Protein AF-A0A7S0X786-F1 (afdb_monomer)

Solvent-accessible surface area (backbone atoms only — not comparable to full-atom values): 12521 Å² total; per-residue (Å²): 138,88,78,84,77,84,70,83,65,64,60,66,61,51,52,54,48,52,50,51,55,56,73,66,61,75,91,72,82,91,78,87,55,84,59,47,46,56,64,57,60,53,73,75,68,70,86,80,90,60,53,60,37,28,43,6,24,37,40,52,50,45,53,49,38,54,51,48,16,66,74,69,74,40,55,52,61,62,43,50,35,70,72,54,50,52,51,48,24,74,61,61,40,84,41,54,69,52,44,49,66,72,45,71,75,78,29,68,56,47,64,76,44,28,66,62,51,29,53,50,37,54,52,23,51,71,66,36,52,41,97,56,77,76,69,52,74,70,54,42,51,51,50,50,51,50,54,51,51,53,61,46,56,74,67,66,78,82,78,88,82,90,78,83,89,82,82,91,84,93,76,87,81,78,81,82,82,74,80,83,79,73,80,75,79,80,73,81,76,84,75,79,93,76,90,92,134

Foldseek 3Di:
DDDPPDDPDPVVVVVVVVVVVVVPDDDDDDDDDLCNLVVLVPVPPDDDLAAQLLSLLLSLVLVVLVVVCVVVVHDSCQQPNPVLSSQCSNQLDLDLVSSCVSCVVVHVNCNVCSVVSNVSSVVSNVVSHRPDDPDDPVVVVVVVVVVVVVVVVVVPPDDDDDDDDDDDDDDDDDDPDDDPPDDDPPDPPPDDDDDDD

Nearest PDB structures (foldseek):
  3sag-assembly2_B  TM=8.716E-01  e=2.421E-06  Homo sapiens
  3sah-assembly2_B  TM=7.753E-01  e=6.476E-06  Homo sapiens
  4nlb-assembly1_A  TM=8.871E-01  e=1.239E-04  Trypanosoma brucei brucei TREU927
  4nlc-assembly1_A  TM=8.719E-01  e=1.780E-04  Trypanosoma brucei brucei TREU927
  2cpr-assembly1_A  TM=6.801E-01  e=6.001E-05  Homo sapiens

Sequence (197 aa):
NEETTVSAKDLIGEVLRRSRDVCLTLARFPTTCALAYHADYRKNGGGCDLDMRQLAVYAALFAWRDRRSREDDESVGYVMPRALLLRIARGTPTTVRGLLALARGEAPLVAKHSAEIVDIIGRAVAVGAPPVLPPSASEEAAAAAAAAAEAAASRGGEGGGAVTEGGSETQKLATVAVPEERPAAVAVAAAASAANR

Secondary structure (DSSP, 8-state):
----------HHHHHHHHHHHHHTPPP-PPP--TTHHHHHHHTTTS---S-HHHHHHHHHHHHHHHHHHHHHT--HHHH--HHHHHHHHHH--SSHHHHHHHHTTS-HHHHHTHHHHHHHHHHHHHH-S-SSPPPPHHHHHHHHHHHHHHHHHTTS--S----------------------PPP-------------

Organism: NCBI:txid81844

Radius of gyration: 26.41 Å; Cα contacts (8 Å, |Δi|>4): 122; chains: 1; bounding box: 86×44×76 Å

Structure (mmCIF, N/CA/C/O backbone):
data_AF-A0A7S0X786-F1
#
_entry.id   AF-A0A7S0X786-F1
#
loop_
_atom_site.group_PDB
_atom_site.id
_atom_site.type_symbol
_atom_site.label_atom_id
_atom_site.label_alt_id
_atom_site.label_comp_id
_atom_site.label_asym_id
_atom_site.label_entity_id
_atom_site.label_seq_id
_atom_site.pdbx_PDB_ins_code
_atom_site.Cartn_x
_atom_site.Cartn_y
_atom_site.Cartn_z
_atom_site.occupancy
_atom_site.B_iso_or_equiv
_atom_site.auth_seq_id
_atom_site.auth_comp_id
_atom_site.auth_asym_id
_atom_site.auth_atom_id
_atom_site.pdbx_PDB_model_num
ATOM 1 N N . ASN A 1 1 ? 45.197 -5.480 -51.721 1.00 39.06 1 ASN A N 1
ATOM 2 C CA . ASN A 1 1 ? 45.411 -5.620 -50.267 1.00 39.06 1 ASN A CA 1
ATOM 3 C C . ASN A 1 1 ? 44.104 -5.329 -49.562 1.00 39.06 1 ASN A C 1
ATOM 5 O O . ASN A 1 1 ? 43.901 -4.240 -49.046 1.00 39.06 1 ASN A O 1
ATOM 9 N N . GLU A 1 2 ? 43.192 -6.293 -49.648 1.00 49.78 2 GLU A N 1
ATOM 10 C CA . GLU A 1 2 ? 42.018 -6.390 -48.789 1.00 49.78 2 GLU A CA 1
ATOM 11 C C . GLU A 1 2 ? 42.477 -7.009 -47.471 1.00 49.78 2 GLU A C 1
ATOM 13 O O . GLU A 1 2 ? 42.821 -8.186 -47.424 1.00 49.78 2 GLU A O 1
ATOM 18 N N . GLU A 1 3 ? 42.503 -6.210 -46.412 1.00 48.59 3 GLU A N 1
ATOM 19 C CA . GLU A 1 3 ? 42.506 -6.715 -45.042 1.00 48.59 3 GLU A CA 1
ATOM 20 C C . GLU A 1 3 ? 41.213 -6.242 -44.385 1.00 48.59 3 GLU A C 1
ATOM 22 O O . GLU A 1 3 ? 41.114 -5.188 -43.761 1.00 48.59 3 GLU A O 1
ATOM 27 N N . THR A 1 4 ? 40.177 -7.047 -44.593 1.00 52.72 4 THR A N 1
ATOM 28 C CA . THR A 1 4 ? 38.949 -7.059 -43.809 1.00 52.72 4 THR A CA 1
ATOM 29 C C . THR A 1 4 ? 39.286 -7.433 -42.365 1.00 52.72 4 THR A C 1
ATOM 31 O O . THR A 1 4 ? 39.325 -8.612 -42.011 1.00 52.72 4 THR A O 1
ATOM 34 N N . THR A 1 5 ? 39.528 -6.440 -41.510 1.00 53.06 5 THR A N 1
ATOM 35 C CA . THR A 1 5 ? 39.484 -6.641 -40.059 1.00 53.06 5 THR A CA 1
ATOM 36 C C . THR A 1 5 ? 38.019 -6.619 -39.625 1.00 53.06 5 THR A C 1
ATOM 38 O O . THR A 1 5 ? 37.338 -5.596 -39.610 1.00 53.06 5 THR A O 1
ATOM 41 N N . VAL A 1 6 ? 37.484 -7.805 -39.357 1.00 48.41 6 VAL A N 1
ATOM 42 C CA . VAL A 1 6 ? 36.089 -8.002 -38.970 1.00 48.41 6 VAL A CA 1
ATOM 43 C C . VAL A 1 6 ? 35.811 -7.343 -37.613 1.00 48.41 6 VAL A C 1
ATOM 45 O O . VAL A 1 6 ? 36.252 -7.805 -36.567 1.00 48.41 6 VAL A O 1
ATOM 48 N N . SER A 1 7 ? 34.990 -6.294 -37.685 1.00 53.94 7 SER A N 1
ATOM 49 C CA . SER A 1 7 ? 33.888 -5.958 -36.776 1.00 53.94 7 SER A CA 1
ATOM 50 C C . SER A 1 7 ? 34.233 -5.623 -35.320 1.00 53.94 7 SER A C 1
ATOM 52 O O . SER A 1 7 ? 33.769 -6.254 -34.367 1.00 53.94 7 SER A O 1
ATOM 54 N N . ALA A 1 8 ? 34.926 -4.497 -35.135 1.00 54.25 8 ALA A N 1
ATOM 55 C CA . ALA A 1 8 ? 34.602 -3.608 -34.024 1.00 54.25 8 ALA A CA 1
ATOM 56 C C . ALA A 1 8 ? 33.170 -3.097 -34.267 1.00 54.25 8 ALA A C 1
ATOM 58 O O . ALA A 1 8 ? 32.991 -2.138 -35.011 1.00 54.25 8 ALA A O 1
ATOM 59 N N . LYS A 1 9 ? 32.165 -3.829 -33.756 1.00 65.56 9 LYS A N 1
ATOM 60 C CA . LYS A 1 9 ? 30.719 -3.548 -33.890 1.00 65.56 9 LYS A CA 1
ATOM 61 C C . LYS A 1 9 ? 30.467 -2.052 -34.026 1.00 65.56 9 LYS A C 1
ATOM 63 O O . LYS A 1 9 ? 30.948 -1.321 -33.172 1.00 65.56 9 LYS A O 1
ATOM 68 N N . ASP A 1 10 ? 29.718 -1.623 -35.040 1.00 84.12 10 ASP A N 1
ATOM 69 C CA . ASP A 1 10 ? 29.312 -0.226 -35.230 1.00 84.12 10 ASP A CA 1
ATOM 70 C C . ASP A 1 10 ? 28.619 0.306 -33.960 1.00 84.12 10 ASP A C 1
ATOM 72 O O . ASP A 1 10 ? 27.411 0.168 -33.759 1.00 84.12 10 ASP A O 1
ATOM 76 N N . LEU A 1 11 ? 29.424 0.847 -33.041 1.00 89.12 11 LEU A N 1
ATOM 77 C CA . LEU A 1 11 ? 28.989 1.250 -31.707 1.00 89.12 11 LEU A CA 1
ATOM 78 C C . LEU A 1 11 ? 28.057 2.455 -31.801 1.00 89.12 11 LEU A C 1
ATOM 80 O O . LEU A 1 11 ? 27.181 2.621 -30.957 1.00 89.12 11 LEU A O 1
ATOM 84 N N . ILE A 1 12 ? 28.236 3.275 -32.837 1.00 91.25 12 ILE A N 1
ATOM 85 C CA . ILE A 1 12 ? 27.390 4.430 -33.118 1.00 91.25 12 ILE A CA 1
ATOM 86 C C . ILE A 1 12 ? 26.019 3.934 -33.573 1.00 91.25 12 ILE A C 1
ATOM 88 O O . ILE A 1 12 ? 25.011 4.326 -32.982 1.00 91.25 12 ILE A O 1
ATOM 92 N N . GLY A 1 13 ? 25.977 3.016 -34.544 1.00 93.19 13 GLY A N 1
ATOM 93 C CA . GLY A 1 13 ? 24.740 2.363 -34.972 1.00 93.19 13 GLY A CA 1
ATOM 94 C C . GLY A 1 13 ? 24.003 1.692 -33.809 1.00 93.19 13 GLY A C 1
ATOM 95 O O . GLY A 1 13 ? 22.791 1.846 -33.660 1.00 93.19 13 GLY A O 1
ATOM 96 N N . GLU A 1 14 ? 24.736 1.026 -32.917 1.00 94.31 14 GLU A N 1
ATOM 97 C CA . GLU A 1 14 ? 24.176 0.380 -31.731 1.00 94.31 14 GLU A CA 1
ATOM 98 C C . GLU A 1 14 ? 23.577 1.376 -30.723 1.00 94.31 14 GLU A C 1
ATOM 100 O O . GLU A 1 14 ? 22.479 1.153 -30.206 1.00 94.31 14 GLU A O 1
ATOM 105 N N . VAL A 1 15 ? 24.272 2.480 -30.431 1.00 96.12 15 VAL A N 1
ATOM 106 C CA . VAL A 1 15 ? 23.765 3.533 -29.536 1.00 96.12 15 VAL A CA 1
ATOM 107 C C . VAL A 1 15 ? 22.502 4.167 -30.115 1.00 96.12 15 VAL A C 1
ATOM 109 O O . VAL A 1 15 ? 21.526 4.335 -29.385 1.00 96.12 15 VAL A O 1
ATOM 112 N N . LEU A 1 16 ? 22.491 4.460 -31.420 1.00 95.94 16 LEU A N 1
ATOM 113 C CA . LEU A 1 16 ? 21.328 5.025 -32.111 1.00 95.94 16 LEU A CA 1
ATOM 114 C C . LEU A 1 16 ? 20.144 4.055 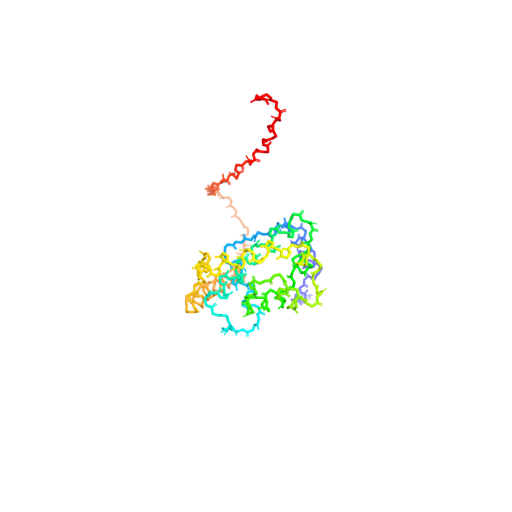-32.147 1.00 95.94 16 LEU A C 1
ATOM 116 O O . LEU A 1 16 ? 18.989 4.463 -32.027 1.00 95.94 16 LEU A O 1
ATOM 120 N N . ARG A 1 17 ? 20.411 2.755 -32.271 1.00 96.00 17 ARG A N 1
ATOM 121 C CA . ARG A 1 17 ? 19.370 1.735 -32.197 1.00 96.00 17 ARG A CA 1
ATOM 122 C C . ARG A 1 17 ? 18.765 1.655 -30.798 1.00 96.00 17 ARG A C 1
ATOM 124 O O . ARG A 1 17 ? 17.548 1.694 -30.668 1.00 96.00 17 ARG A O 1
ATOM 131 N N . ARG A 1 18 ? 19.594 1.616 -29.749 1.00 96.25 18 ARG A N 1
ATOM 132 C CA . ARG A 1 18 ? 19.109 1.600 -28.359 1.00 96.25 18 ARG A CA 1
ATOM 133 C C . ARG A 1 18 ? 18.363 2.879 -27.991 1.00 96.25 18 ARG A C 1
ATOM 135 O O . ARG A 1 18 ? 17.363 2.797 -27.287 1.00 96.25 18 ARG A O 1
ATOM 142 N N . SER A 1 19 ? 18.813 4.045 -28.461 1.00 97.06 19 SER A N 1
ATOM 143 C CA . SER A 1 19 ? 18.099 5.304 -28.219 1.00 97.06 19 SER A CA 1
ATOM 144 C C . SER A 1 19 ? 16.739 5.312 -28.914 1.00 97.06 19 SER A C 1
ATOM 146 O O . SER A 1 19 ? 15.750 5.676 -28.282 1.00 97.06 19 SER A O 1
ATOM 148 N N . ARG A 1 20 ? 16.655 4.813 -30.158 1.00 97.31 20 ARG A N 1
ATOM 149 C CA . ARG A 1 20 ? 15.380 4.587 -30.852 1.00 97.31 20 ARG A CA 1
ATOM 150 C C . ARG A 1 20 ? 14.466 3.661 -30.050 1.00 97.31 20 ARG A C 1
ATOM 152 O O . ARG A 1 20 ? 13.305 4.002 -29.856 1.00 97.31 20 ARG A O 1
ATOM 159 N N . ASP A 1 21 ? 14.980 2.536 -29.559 1.00 96.88 21 ASP A N 1
ATOM 160 C CA . ASP A 1 21 ? 14.189 1.565 -28.796 1.00 96.88 21 ASP A CA 1
ATOM 161 C C . ASP A 1 21 ? 13.654 2.183 -27.486 1.00 96.88 21 ASP A C 1
ATOM 163 O O . ASP A 1 21 ? 12.491 1.980 -27.142 1.00 96.88 21 ASP A O 1
ATOM 167 N N . VAL A 1 22 ? 14.446 3.020 -26.800 1.00 95.81 22 VAL A N 1
ATOM 168 C CA . VAL A 1 22 ? 14.000 3.795 -25.625 1.00 95.81 22 VAL A CA 1
ATOM 169 C C . VAL A 1 22 ? 12.911 4.803 -25.998 1.00 95.81 22 VAL A C 1
ATOM 171 O O . VAL A 1 22 ? 11.899 4.884 -25.304 1.00 95.81 22 VAL A O 1
ATOM 174 N N . CYS A 1 23 ? 13.062 5.534 -27.104 1.00 95.44 23 CYS A N 1
ATOM 175 C CA . CYS A 1 23 ? 12.049 6.485 -27.573 1.00 95.44 23 CYS A CA 1
ATOM 176 C C . CYS A 1 23 ? 10.728 5.815 -27.989 1.00 95.44 23 CYS A C 1
ATOM 178 O O . CYS A 1 23 ? 9.695 6.480 -28.009 1.00 95.44 23 CYS A O 1
ATOM 180 N N . LEU A 1 24 ? 10.745 4.515 -28.303 1.00 96.56 24 LEU A N 1
ATOM 181 C CA . LEU A 1 24 ? 9.546 3.723 -28.589 1.00 96.56 24 LEU A CA 1
ATOM 182 C C . LEU A 1 24 ? 8.872 3.161 -27.325 1.00 96.56 24 LEU A C 1
ATOM 184 O O . LEU A 1 24 ? 7.769 2.618 -27.418 1.00 96.56 24 LEU A O 1
ATOM 188 N N . THR A 1 25 ? 9.497 3.270 -26.145 1.00 94.50 25 THR A N 1
ATOM 189 C CA . THR A 1 25 ? 8.880 2.795 -24.900 1.00 94.50 25 THR A CA 1
ATOM 190 C C . THR A 1 25 ? 7.665 3.646 -24.540 1.00 94.50 25 THR A C 1
ATOM 192 O O . THR A 1 25 ? 7.740 4.864 -24.395 1.00 94.50 25 THR A O 1
ATOM 195 N N . LEU A 1 26 ? 6.513 2.991 -24.391 1.00 94.25 26 LEU A N 1
ATOM 196 C CA . LEU A 1 26 ? 5.274 3.652 -24.001 1.00 94.25 26 LEU A CA 1
ATOM 197 C C . LEU A 1 26 ? 5.118 3.615 -22.486 1.00 94.25 26 LEU A C 1
ATOM 199 O O . LEU A 1 26 ? 5.118 2.542 -21.875 1.00 94.25 26 LEU A O 1
ATOM 203 N N . ALA A 1 27 ? 4.927 4.791 -21.892 1.00 90.50 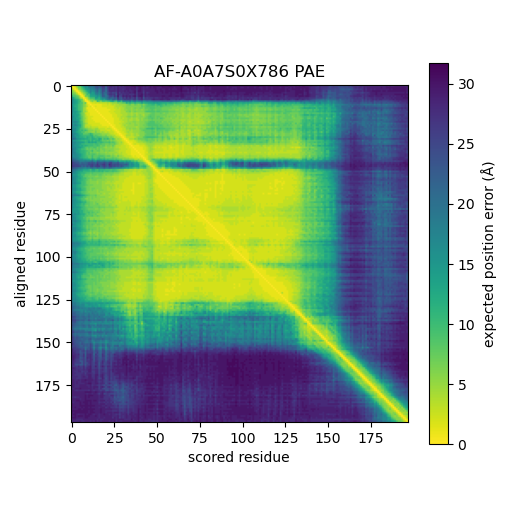27 ALA A N 1
ATOM 204 C CA . ALA A 1 27 ? 4.566 4.897 -20.490 1.00 90.50 27 ALA A CA 1
ATOM 205 C C . ALA A 1 27 ? 3.214 4.206 -20.255 1.00 90.50 27 ALA A C 1
ATOM 207 O O . ALA A 1 27 ? 2.213 4.517 -20.902 1.00 90.50 27 ALA A O 1
ATOM 208 N N . ARG A 1 28 ? 3.191 3.257 -19.318 1.00 92.31 28 ARG A N 1
ATOM 209 C CA . ARG A 1 28 ? 1.973 2.599 -18.840 1.00 92.31 28 ARG A CA 1
ATOM 210 C C . ARG A 1 28 ? 1.803 2.887 -17.361 1.00 92.31 28 ARG A C 1
ATOM 212 O O . ARG A 1 28 ? 2.767 2.836 -16.600 1.00 92.31 28 ARG A O 1
ATOM 219 N N . PHE A 1 29 ? 0.570 3.158 -16.956 1.00 87.19 29 PHE A N 1
ATOM 220 C CA . PHE A 1 29 ? 0.258 3.370 -15.551 1.00 87.19 29 PHE A CA 1
ATOM 221 C C . PHE A 1 29 ? 0.389 2.059 -14.765 1.00 87.19 29 PHE A C 1
ATOM 223 O O . PHE A 1 29 ? 0.011 1.000 -15.277 1.00 87.19 29 PHE A O 1
ATOM 230 N N . PRO A 1 30 ? 0.900 2.106 -13.523 1.00 85.25 30 PRO A N 1
ATOM 231 C CA . PRO A 1 30 ? 0.960 0.929 -12.675 1.00 85.25 30 PRO A CA 1
ATOM 232 C C . PRO A 1 30 ? -0.459 0.486 -12.310 1.00 85.25 30 PRO A C 1
ATOM 234 O O . PRO A 1 30 ? -1.224 1.219 -11.673 1.00 85.25 30 PRO A O 1
ATOM 237 N N . THR A 1 31 ? -0.807 -0.731 -12.717 1.00 84.06 31 THR A N 1
ATOM 238 C CA . THR A 1 31 ? -2.066 -1.382 -12.363 1.00 84.06 31 THR A CA 1
ATOM 239 C C . THR A 1 31 ? -1.858 -2.306 -11.173 1.00 84.06 31 THR A C 1
ATOM 241 O O . THR A 1 31 ? -0.851 -3.007 -11.058 1.00 84.06 31 THR A O 1
ATOM 244 N N . THR A 1 32 ? -2.831 -2.299 -10.269 1.00 84.19 32 THR A N 1
ATOM 245 C CA . THR A 1 32 ? -2.780 -3.088 -9.040 1.00 84.19 32 THR A CA 1
ATOM 246 C C . THR A 1 32 ? -3.728 -4.264 -9.192 1.00 84.19 32 THR A C 1
ATOM 248 O O . THR A 1 32 ? -4.932 -4.079 -9.343 1.00 84.19 32 THR A O 1
ATOM 251 N N . CYS A 1 33 ? -3.183 -5.479 -9.202 1.00 85.75 33 CYS A N 1
ATOM 252 C CA . CYS A 1 33 ? -3.960 -6.711 -9.293 1.00 85.75 33 CYS A CA 1
ATOM 253 C C . CYS A 1 33 ? -4.163 -7.347 -7.911 1.00 85.75 33 CYS A C 1
ATOM 255 O O . CYS A 1 33 ? -3.471 -7.016 -6.946 1.00 85.75 33 CYS A O 1
ATOM 257 N N . ALA A 1 34 ? -5.078 -8.314 -7.822 1.00 82.31 34 ALA A N 1
ATOM 258 C CA . ALA A 1 34 ? -5.384 -9.000 -6.566 1.00 82.31 34 ALA A CA 1
ATOM 259 C C . ALA A 1 34 ? -4.178 -9.738 -5.949 1.00 82.31 34 ALA A C 1
ATOM 261 O O . ALA A 1 34 ? -4.136 -9.898 -4.737 1.00 82.31 34 ALA A O 1
ATOM 262 N N . LEU A 1 35 ? -3.178 -10.132 -6.750 1.00 87.31 35 LEU A N 1
ATOM 263 C CA . LEU A 1 35 ? -1.940 -10.786 -6.296 1.00 87.31 35 LEU A CA 1
ATOM 264 C C . LEU A 1 35 ? -0.763 -9.815 -6.089 1.00 87.31 35 LEU A C 1
ATOM 266 O O . LEU A 1 35 ? 0.310 -10.229 -5.647 1.00 87.31 35 LEU A O 1
ATOM 270 N N . ALA A 1 36 ? -0.934 -8.520 -6.377 1.00 89.31 36 ALA A N 1
ATOM 271 C CA . ALA A 1 36 ? 0.148 -7.537 -6.284 1.00 89.31 36 ALA A CA 1
ATOM 272 C C . ALA A 1 36 ? 0.706 -7.415 -4.857 1.00 89.31 36 ALA A C 1
ATOM 274 O O . ALA A 1 36 ? 1.908 -7.205 -4.677 1.00 89.31 36 ALA A O 1
ATOM 275 N N . TYR A 1 37 ? -0.139 -7.621 -3.839 1.00 89.44 37 TYR A N 1
ATOM 276 C CA . TYR A 1 37 ? 0.301 -7.637 -2.445 1.00 89.44 37 TYR A CA 1
ATOM 277 C C . TYR A 1 37 ? 1.304 -8.772 -2.183 1.00 89.44 37 TYR A C 1
ATOM 279 O O . TYR A 1 37 ? 2.251 -8.581 -1.423 1.00 89.44 37 TYR A O 1
ATOM 287 N N . HIS A 1 38 ? 1.140 -9.934 -2.826 1.00 87.81 38 HIS A N 1
ATOM 288 C CA . HIS A 1 38 ? 2.034 -11.073 -2.633 1.00 87.81 38 HIS A CA 1
ATOM 289 C C . HIS A 1 38 ? 3.409 -10.808 -3.252 1.00 87.81 38 HIS A C 1
ATOM 291 O O . HIS A 1 38 ? 4.444 -11.037 -2.623 1.00 87.81 38 HIS A O 1
ATOM 297 N N . ALA A 1 39 ? 3.422 -10.228 -4.456 1.00 88.38 39 ALA A N 1
ATOM 298 C CA . ALA A 1 39 ? 4.653 -9.806 -5.114 1.00 88.38 39 ALA A CA 1
ATOM 299 C C . ALA A 1 39 ? 5.417 -8.755 -4.290 1.00 88.38 39 ALA A C 1
ATOM 301 O O . ALA A 1 39 ? 6.645 -8.811 -4.227 1.00 88.38 39 ALA A O 1
ATOM 302 N N . ASP A 1 40 ? 4.719 -7.821 -3.628 1.00 89.19 40 ASP A N 1
ATOM 303 C CA . ASP A 1 40 ? 5.363 -6.899 -2.688 1.00 89.19 40 ASP A CA 1
ATOM 304 C C . ASP A 1 40 ? 5.878 -7.629 -1.450 1.00 89.19 40 ASP A C 1
ATOM 306 O O . ASP A 1 40 ? 7.034 -7.448 -1.076 1.00 89.19 40 ASP A O 1
ATOM 310 N N . TYR A 1 41 ? 5.064 -8.495 -0.842 1.00 87.50 41 TYR A N 1
ATOM 311 C CA . TYR A 1 41 ? 5.424 -9.260 0.348 1.00 87.50 41 TYR A CA 1
ATOM 312 C C . TYR A 1 41 ? 6.726 -10.052 0.165 1.00 87.50 41 TYR A C 1
ATOM 314 O O . TYR A 1 41 ? 7.605 -9.972 1.028 1.00 87.50 41 TYR A O 1
ATOM 322 N N . ARG A 1 42 ? 6.924 -10.684 -0.997 1.00 86.19 42 ARG A N 1
ATOM 323 C CA . ARG A 1 42 ? 8.123 -11.475 -1.324 1.00 86.19 42 ARG A CA 1
ATOM 324 C C . ARG A 1 42 ? 9.429 -10.672 -1.335 1.00 86.19 42 ARG A C 1
ATOM 326 O O . ARG A 1 42 ? 10.494 -11.234 -1.086 1.00 86.19 42 ARG A O 1
ATOM 333 N N . LYS A 1 43 ? 9.379 -9.351 -1.550 1.00 85.50 43 LYS A N 1
ATOM 334 C CA . LYS A 1 43 ? 10.578 -8.485 -1.593 1.00 85.50 43 LYS A CA 1
ATOM 335 C C . LYS A 1 43 ? 11.346 -8.410 -0.263 1.00 85.50 43 LYS A C 1
ATOM 337 O O . LYS A 1 43 ? 12.378 -7.760 -0.203 1.00 85.50 43 LYS A O 1
ATOM 342 N N . ASN A 1 44 ? 10.850 -9.027 0.813 1.00 75.88 44 ASN A N 1
ATOM 343 C CA . ASN A 1 44 ? 11.466 -8.993 2.145 1.00 75.88 44 ASN A CA 1
ATOM 344 C C . ASN A 1 44 ? 12.557 -10.040 2.381 1.00 75.88 44 ASN A C 1
ATOM 346 O O . ASN A 1 44 ? 13.074 -10.099 3.489 1.00 75.88 44 ASN A O 1
ATOM 350 N N . GLY A 1 45 ? 12.913 -10.835 1.371 1.00 64.06 45 GLY A N 1
ATOM 351 C CA . GLY A 1 45 ? 13.956 -11.850 1.503 1.00 64.06 45 GLY A CA 1
ATOM 352 C C . GLY A 1 45 ? 13.451 -13.126 2.177 1.00 64.06 45 GLY A C 1
ATOM 353 O O . GLY A 1 45 ? 13.761 -13.362 3.333 1.00 64.06 45 GLY A O 1
ATOM 354 N N . GLY A 1 46 ? 12.710 -13.946 1.416 1.00 55.62 46 GLY A N 1
ATOM 355 C CA . GLY A 1 46 ? 12.319 -15.318 1.783 1.00 55.62 46 GLY A CA 1
ATOM 356 C C . GLY A 1 46 ? 11.289 -15.395 2.916 1.00 55.62 46 GLY A C 1
ATOM 357 O O . GLY A 1 46 ? 11.652 -15.283 4.076 1.00 55.62 46 GLY A O 1
ATOM 358 N N . GLY A 1 47 ? 10.005 -15.580 2.575 1.00 57.28 47 GLY A N 1
ATOM 359 C CA . GLY A 1 47 ? 8.870 -15.640 3.519 1.00 57.28 47 GLY A CA 1
ATOM 360 C C . GLY A 1 47 ? 9.080 -16.625 4.681 1.00 57.28 47 GLY A C 1
ATOM 361 O O . GLY A 1 47 ? 9.839 -17.579 4.561 1.00 57.28 47 GLY A O 1
ATOM 362 N N . CYS A 1 48 ? 8.498 -16.406 5.861 1.00 57.88 48 CYS A N 1
ATOM 363 C CA . CYS A 1 48 ? 7.103 -16.737 6.184 1.00 57.88 48 CYS A CA 1
ATOM 364 C C . CYS A 1 48 ? 6.741 -16.167 7.576 1.00 57.88 48 CYS A C 1
ATOM 366 O O . CYS A 1 48 ? 6.422 -16.911 8.497 1.00 57.88 48 CYS A O 1
ATOM 368 N N . ASP A 1 49 ? 6.836 -14.851 7.773 1.00 72.75 49 ASP A N 1
ATOM 369 C CA . ASP A 1 49 ? 6.629 -14.269 9.115 1.00 72.75 49 ASP A CA 1
ATOM 370 C C . ASP A 1 49 ? 5.165 -13.953 9.456 1.00 72.75 49 ASP A C 1
ATOM 372 O O . ASP A 1 49 ? 4.882 -13.512 10.569 1.00 72.75 49 ASP A O 1
ATOM 376 N N . LEU A 1 50 ? 4.256 -14.041 8.481 1.00 84.12 50 LEU A N 1
ATOM 377 C CA . LEU A 1 50 ? 2.861 -13.638 8.654 1.00 84.12 50 LEU A CA 1
ATOM 378 C C . LEU A 1 50 ? 1.963 -14.868 8.637 1.00 84.12 50 LEU A C 1
ATOM 380 O O . LEU A 1 50 ? 1.959 -15.627 7.670 1.00 84.12 50 LEU A O 1
ATOM 384 N N . ASP A 1 51 ? 1.169 -15.011 9.692 1.00 89.62 51 ASP A N 1
ATOM 385 C CA . ASP A 1 51 ? 0.054 -15.952 9.741 1.00 89.62 51 ASP A CA 1
ATOM 386 C C . ASP A 1 51 ? -1.010 -15.601 8.683 1.00 89.62 51 ASP A C 1
ATOM 388 O O . ASP A 1 51 ? -1.082 -14.468 8.201 1.00 89.62 51 ASP A O 1
ATOM 392 N N . MET A 1 52 ? -1.886 -16.548 8.350 1.00 89.12 52 MET A N 1
ATOM 393 C CA . MET A 1 52 ? -2.944 -16.404 7.346 1.00 89.12 52 MET A CA 1
ATOM 394 C C . MET A 1 52 ? -3.807 -15.156 7.582 1.00 89.12 52 MET A C 1
ATOM 396 O O . MET A 1 52 ? -4.075 -14.374 6.664 1.00 89.12 52 MET A O 1
ATOM 400 N N . ARG A 1 53 ? -4.166 -14.910 8.847 1.00 91.62 53 ARG A N 1
ATOM 401 C CA . ARG A 1 53 ? -4.945 -13.739 9.265 1.00 91.62 53 ARG A CA 1
ATOM 402 C C . ARG A 1 53 ? -4.151 -12.442 9.132 1.00 91.62 53 ARG A C 1
ATOM 404 O O . ARG A 1 53 ? -4.698 -11.416 8.733 1.00 91.62 53 ARG A O 1
ATOM 411 N N . GLN A 1 54 ? -2.858 -12.473 9.435 1.00 92.50 54 GLN A N 1
ATOM 412 C CA . GLN A 1 54 ? -1.982 -11.312 9.288 1.00 92.50 54 GLN A CA 1
ATOM 413 C C . GLN A 1 54 ? -1.707 -11.008 7.808 1.00 92.50 54 GLN A C 1
ATOM 415 O O . GLN A 1 54 ? -1.621 -9.843 7.422 1.00 92.50 54 GLN A O 1
ATOM 420 N N . LEU A 1 55 ? -1.646 -12.037 6.960 1.00 91.75 55 LEU A N 1
ATOM 421 C CA . LEU A 1 55 ? -1.556 -11.901 5.511 1.00 91.75 55 LEU A CA 1
ATOM 422 C C . LEU A 1 55 ? -2.843 -11.306 4.923 1.00 91.75 55 LEU A C 1
ATOM 424 O O . LEU A 1 55 ? -2.770 -10.459 4.034 1.00 91.75 55 LEU A O 1
ATOM 428 N N . ALA A 1 56 ? -4.013 -11.675 5.455 1.00 92.81 56 ALA A N 1
ATOM 429 C CA . ALA A 1 56 ? -5.285 -11.047 5.099 1.00 92.81 56 ALA A CA 1
ATOM 430 C C . ALA A 1 56 ? -5.283 -9.543 5.422 1.00 92.81 56 ALA A C 1
ATOM 432 O O . ALA A 1 56 ? -5.639 -8.720 4.577 1.00 92.81 56 ALA A O 1
ATOM 433 N N . VAL A 1 57 ? -4.806 -9.173 6.617 1.00 94.69 57 VAL A N 1
ATOM 434 C CA . VAL A 1 57 ? -4.622 -7.767 7.014 1.00 94.69 57 VAL A CA 1
ATOM 435 C C . VAL A 1 57 ? -3.643 -7.058 6.079 1.00 94.69 57 VAL A C 1
ATOM 437 O O . VAL A 1 57 ? -3.931 -5.963 5.603 1.00 94.69 57 VAL A O 1
ATOM 440 N N . TYR A 1 58 ? -2.512 -7.689 5.767 1.00 94.06 58 TYR A N 1
ATOM 441 C CA . TYR A 1 58 ? -1.517 -7.145 4.847 1.00 94.06 58 TYR A CA 1
ATOM 442 C C . TYR A 1 58 ? -2.114 -6.861 3.459 1.00 94.06 58 TYR A C 1
ATOM 444 O O . TYR A 1 58 ? -1.921 -5.773 2.920 1.00 94.06 58 TYR A O 1
ATOM 452 N N . ALA A 1 59 ? -2.880 -7.802 2.899 1.00 93.31 59 ALA A N 1
ATOM 453 C CA . ALA A 1 59 ? -3.535 -7.645 1.602 1.00 93.31 59 ALA A CA 1
ATOM 454 C C . ALA A 1 59 ? -4.570 -6.507 1.609 1.00 93.31 59 ALA A C 1
ATOM 456 O O . ALA A 1 59 ? -4.592 -5.680 0.694 1.00 93.31 59 ALA A O 1
ATOM 457 N N . ALA A 1 60 ? -5.385 -6.418 2.663 1.00 94.44 60 ALA A N 1
ATOM 458 C CA . ALA A 1 60 ? -6.375 -5.355 2.813 1.00 94.44 60 ALA A CA 1
ATOM 459 C C . ALA A 1 60 ? -5.720 -3.967 2.928 1.00 94.44 60 ALA A C 1
ATOM 461 O O . ALA A 1 60 ? -6.137 -3.023 2.255 1.00 94.44 60 ALA A O 1
ATOM 462 N N . LEU A 1 61 ? -4.650 -3.849 3.722 1.00 95.06 61 LEU A N 1
ATOM 463 C CA . LEU A 1 61 ? -3.883 -2.607 3.856 1.00 95.06 61 LEU A CA 1
ATOM 464 C C . LEU A 1 61 ? -3.149 -2.233 2.568 1.00 95.06 61 LEU A C 1
ATOM 466 O O . LEU A 1 61 ? -3.041 -1.052 2.250 1.00 95.06 61 LEU A O 1
ATOM 470 N N . PHE A 1 62 ? -2.660 -3.215 1.811 1.00 94.81 62 PHE A N 1
ATOM 471 C CA . PHE A 1 62 ? -2.017 -2.975 0.523 1.00 94.81 62 PHE A CA 1
ATOM 472 C C . PHE A 1 62 ? -2.996 -2.358 -0.484 1.00 94.81 62 PHE A C 1
ATOM 474 O O . PHE A 1 62 ? -2.660 -1.367 -1.132 1.00 94.81 62 PHE A O 1
ATOM 481 N N . ALA A 1 63 ? -4.217 -2.895 -0.565 1.00 94.06 63 ALA A N 1
ATOM 482 C CA . ALA A 1 63 ? -5.274 -2.349 -1.413 1.00 94.06 63 ALA A CA 1
ATOM 483 C C . ALA A 1 63 ? -5.726 -0.952 -0.953 1.00 94.06 63 ALA A C 1
ATOM 485 O O . ALA A 1 63 ? -5.942 -0.068 -1.781 1.00 94.06 63 ALA A O 1
ATOM 486 N N . TRP A 1 64 ? -5.836 -0.736 0.363 1.00 95.00 64 TRP A N 1
ATOM 487 C CA . TRP A 1 64 ? -6.134 0.583 0.924 1.00 95.00 64 TRP A CA 1
ATOM 488 C C . TRP A 1 64 ? -5.051 1.607 0.571 1.00 95.00 64 TRP A C 1
ATOM 490 O O . TRP A 1 64 ? -5.364 2.688 0.083 1.00 95.00 64 TRP A O 1
ATOM 500 N N . ARG A 1 65 ? -3.775 1.242 0.745 1.00 95.19 65 ARG A N 1
ATOM 501 C CA . ARG A 1 65 ? -2.628 2.103 0.435 1.00 95.19 65 ARG A CA 1
ATOM 502 C C . ARG A 1 65 ? -2.634 2.542 -1.023 1.00 95.19 65 ARG A C 1
ATOM 504 O O . ARG A 1 65 ? -2.441 3.718 -1.294 1.00 95.19 65 ARG A O 1
ATOM 511 N N . ASP A 1 66 ? -2.854 1.598 -1.931 1.00 94.44 66 ASP A N 1
ATOM 512 C CA . ASP A 1 66 ? -2.888 1.837 -3.373 1.00 94.44 66 ASP A CA 1
ATOM 513 C C . ASP A 1 66 ? -4.058 2.741 -3.794 1.00 94.44 66 ASP A C 1
ATOM 515 O O . ASP A 1 66 ? -3.891 3.681 -4.575 1.00 94.44 66 ASP A O 1
ATOM 519 N N . ARG A 1 67 ? -5.240 2.509 -3.218 1.00 95.00 67 ARG A N 1
ATOM 520 C CA . ARG A 1 67 ? -6.393 3.390 -3.407 1.00 95.00 67 ARG A CA 1
ATOM 521 C C . ARG A 1 67 ? -6.082 4.804 -2.925 1.00 95.00 67 ARG A C 1
ATOM 523 O O . ARG A 1 67 ? -6.253 5.754 -3.683 1.00 95.00 67 ARG A O 1
ATOM 530 N N . ARG A 1 68 ? -5.561 4.935 -1.703 1.00 94.69 68 ARG A N 1
ATOM 531 C CA . ARG A 1 68 ? -5.293 6.236 -1.094 1.00 94.69 68 ARG A CA 1
ATOM 532 C C . ARG A 1 68 ? -4.197 7.010 -1.822 1.00 94.69 68 ARG A C 1
ATOM 534 O O . ARG A 1 68 ? -4.351 8.209 -2.006 1.00 94.69 68 ARG A O 1
ATOM 541 N N . SER A 1 69 ? -3.155 6.336 -2.316 1.00 94.62 69 SER A N 1
ATOM 542 C CA . SER A 1 69 ? -2.139 6.978 -3.163 1.00 94.62 69 SER A CA 1
ATOM 543 C C . SER A 1 69 ? -2.725 7.615 -4.419 1.00 94.62 69 SER A C 1
ATOM 545 O O . SER A 1 69 ? -2.280 8.681 -4.816 1.00 94.62 69 SER A O 1
ATOM 547 N N . ARG A 1 70 ? -3.740 6.995 -5.036 1.00 93.50 70 ARG A N 1
ATOM 548 C CA . ARG A 1 70 ? -4.391 7.557 -6.230 1.00 93.50 70 ARG A CA 1
ATOM 549 C C . ARG A 1 70 ? -5.373 8.679 -5.897 1.00 93.50 70 ARG A C 1
ATOM 551 O O . ARG A 1 70 ? -5.542 9.579 -6.705 1.00 93.50 70 ARG A O 1
ATOM 558 N N . GLU A 1 71 ? -6.030 8.610 -4.741 1.00 95.06 71 GLU A N 1
ATOM 559 C CA . GLU A 1 71 ? -6.975 9.640 -4.287 1.00 95.06 71 GLU A CA 1
ATOM 560 C C . GLU A 1 71 ? -6.274 10.929 -3.847 1.00 95.06 71 GLU A C 1
ATOM 562 O O . GLU A 1 71 ? -6.749 12.013 -4.172 1.00 95.06 71 GLU A O 1
ATOM 567 N N . ASP A 1 72 ? -5.166 10.808 -3.112 1.00 93.62 72 ASP A N 1
ATOM 568 C CA . ASP A 1 72 ? -4.394 11.952 -2.607 1.00 93.62 72 ASP A CA 1
ATOM 569 C C . ASP A 1 72 ? -3.273 12.403 -3.560 1.00 93.62 72 ASP A C 1
ATOM 571 O O . ASP A 1 72 ? -2.606 13.386 -3.263 1.00 93.62 72 ASP A O 1
ATOM 575 N N . ASP A 1 73 ? -3.079 11.711 -4.689 1.00 94.56 73 ASP A N 1
ATOM 576 C CA . ASP A 1 73 ? -1.957 11.902 -5.629 1.00 94.56 73 ASP A CA 1
ATOM 577 C C . ASP A 1 73 ? -0.577 11.816 -4.951 1.00 94.56 73 ASP A C 1
ATOM 579 O O . ASP A 1 73 ? 0.347 12.585 -5.202 1.00 94.56 73 ASP A O 1
ATOM 583 N N . GLU A 1 74 ? -0.442 10.841 -4.054 1.00 94.81 74 GLU A N 1
ATOM 584 C CA . GLU A 1 74 ? 0.756 10.634 -3.252 1.00 94.81 74 GLU A CA 1
ATOM 585 C C . GLU A 1 74 ? 1.413 9.295 -3.561 1.00 94.81 74 GLU A C 1
ATOM 587 O O . GLU A 1 74 ? 0.761 8.291 -3.840 1.00 94.81 74 GLU A O 1
ATOM 592 N N . SER A 1 75 ? 2.738 9.227 -3.448 1.00 93.31 75 SER A N 1
ATOM 593 C CA . SER A 1 75 ? 3.438 7.956 -3.654 1.00 93.31 75 SER A CA 1
ATOM 594 C C . SER A 1 75 ? 3.052 6.914 -2.591 1.00 93.31 75 SER A C 1
ATOM 596 O O . SER A 1 75 ? 2.886 7.227 -1.410 1.00 93.31 75 SER A O 1
ATOM 598 N N . VAL A 1 76 ? 3.007 5.628 -2.966 1.00 93.19 76 VAL A N 1
ATOM 599 C CA . VAL A 1 76 ? 2.707 4.528 -2.020 1.00 93.19 76 VAL A CA 1
ATOM 600 C C . VAL A 1 76 ? 3.646 4.507 -0.806 1.00 93.19 76 VAL A C 1
ATOM 602 O O . VAL A 1 76 ? 3.246 4.087 0.278 1.00 93.19 76 VAL A O 1
ATOM 605 N N . GLY A 1 77 ? 4.891 4.964 -0.974 1.00 92.81 77 GLY A N 1
ATOM 606 C CA . GLY A 1 77 ? 5.870 5.066 0.106 1.00 92.81 77 GLY A CA 1
ATOM 607 C C . GLY A 1 77 ? 5.540 6.170 1.109 1.00 92.81 77 GLY A C 1
ATOM 608 O O . GLY A 1 77 ? 5.723 5.954 2.302 1.00 92.81 77 GLY A O 1
ATOM 609 N N . TYR A 1 78 ? 5.015 7.305 0.639 1.00 94.44 78 TYR A N 1
ATOM 610 C CA . TYR A 1 78 ? 4.580 8.409 1.496 1.00 94.44 78 TYR A CA 1
ATOM 611 C C . TYR A 1 78 ? 3.298 8.067 2.265 1.00 94.44 78 TYR A C 1
ATOM 613 O O . TYR A 1 78 ? 3.206 8.320 3.466 1.00 94.44 78 TYR A O 1
ATOM 621 N N . VAL A 1 79 ? 2.335 7.418 1.598 1.00 95.56 79 VAL A N 1
ATOM 622 C CA . VAL A 1 79 ? 1.081 6.975 2.228 1.00 95.56 79 VAL A CA 1
ATOM 623 C C . VAL A 1 79 ? 1.352 5.993 3.362 1.00 95.56 79 VAL A C 1
ATOM 625 O O . VAL A 1 79 ? 0.915 6.209 4.491 1.00 95.56 79 VAL A O 1
ATOM 628 N N . MET A 1 80 ? 2.052 4.895 3.069 1.00 94.44 80 MET A N 1
ATOM 629 C CA . MET A 1 80 ? 2.427 3.911 4.079 1.00 94.44 80 MET A CA 1
ATOM 630 C C . MET A 1 80 ? 3.655 3.113 3.610 1.00 94.44 80 MET A C 1
ATOM 632 O O . MET A 1 80 ? 3.537 2.232 2.741 1.00 94.44 80 MET A O 1
ATOM 636 N N . PRO A 1 81 ? 4.834 3.346 4.217 1.00 93.56 81 PRO A N 1
ATOM 637 C CA . PRO A 1 81 ? 6.032 2.582 3.918 1.00 93.56 81 PRO A CA 1
ATOM 638 C C . PRO A 1 81 ? 5.807 1.084 4.113 1.00 93.56 81 PRO A C 1
ATOM 640 O O . PRO A 1 81 ? 5.120 0.644 5.036 1.00 93.56 81 PRO A O 1
ATOM 643 N N . ARG A 1 82 ? 6.451 0.271 3.274 1.00 92.19 82 ARG A N 1
ATOM 644 C CA . ARG A 1 82 ? 6.359 -1.195 3.340 1.00 92.19 82 ARG A CA 1
ATOM 645 C C . ARG A 1 82 ? 6.705 -1.745 4.730 1.00 92.19 82 ARG A C 1
ATOM 647 O O . ARG A 1 82 ? 5.987 -2.601 5.241 1.00 92.19 82 ARG A O 1
ATOM 654 N N . ALA A 1 83 ? 7.768 -1.228 5.349 1.00 91.19 83 ALA A N 1
ATOM 655 C CA . ALA A 1 83 ? 8.194 -1.625 6.693 1.00 91.19 83 ALA A CA 1
ATOM 656 C C . ALA A 1 83 ? 7.104 -1.380 7.751 1.00 91.19 83 ALA A C 1
ATOM 658 O O . ALA A 1 83 ? 6.879 -2.229 8.614 1.00 91.19 83 ALA A O 1
ATOM 659 N N . LEU A 1 84 ? 6.393 -0.253 7.652 1.00 93.00 84 LEU A N 1
ATOM 660 C CA . LEU A 1 84 ? 5.270 0.066 8.525 1.00 93.00 84 LEU A CA 1
ATOM 661 C C . LEU A 1 84 ? 4.080 -0.864 8.261 1.00 93.00 84 LEU A C 1
ATOM 663 O O . LEU A 1 84 ? 3.508 -1.406 9.202 1.00 93.00 84 LEU A O 1
ATOM 667 N N . LEU A 1 85 ? 3.757 -1.116 6.993 1.00 93.31 85 LEU A N 1
ATOM 668 C CA . LEU A 1 85 ? 2.661 -2.004 6.599 1.00 93.31 85 LEU A CA 1
ATOM 669 C C . LEU A 1 85 ? 2.847 -3.423 7.174 1.00 93.31 85 LEU A C 1
ATOM 671 O O . LEU A 1 85 ? 1.916 -4.003 7.728 1.00 93.31 85 LEU A O 1
ATOM 675 N N . LEU A 1 86 ? 4.079 -3.944 7.154 1.00 92.69 86 LEU A N 1
ATOM 676 C CA . LEU A 1 86 ? 4.443 -5.219 7.790 1.00 92.69 86 LEU A CA 1
ATOM 677 C C . LEU A 1 86 ? 4.327 -5.179 9.315 1.00 92.69 86 LEU A C 1
ATOM 679 O O . LEU A 1 86 ? 3.851 -6.131 9.927 1.00 92.69 86 LEU A O 1
ATOM 683 N N . ARG A 1 87 ? 4.765 -4.085 9.942 1.00 92.94 87 ARG A N 1
ATOM 684 C CA . ARG A 1 87 ? 4.690 -3.899 11.396 1.00 92.94 87 ARG A CA 1
ATOM 685 C C . ARG A 1 87 ? 3.238 -3.883 11.880 1.00 92.94 87 ARG A C 1
ATOM 687 O O . ARG A 1 87 ? 2.928 -4.518 12.884 1.00 92.94 87 ARG A O 1
ATOM 694 N N . ILE A 1 88 ? 2.356 -3.209 11.144 1.00 94.25 88 ILE A N 1
ATOM 695 C CA . ILE A 1 88 ? 0.914 -3.172 11.417 1.00 94.25 88 ILE A CA 1
ATOM 696 C C . ILE A 1 88 ? 0.298 -4.557 11.202 1.00 94.25 88 ILE A C 1
ATOM 698 O O . ILE A 1 88 ? -0.448 -5.019 12.061 1.00 94.25 88 ILE A O 1
ATOM 702 N N . ALA A 1 89 ? 0.645 -5.246 10.111 1.00 93.56 89 ALA A N 1
ATOM 703 C CA . ALA A 1 89 ? 0.148 -6.595 9.841 1.00 93.56 89 ALA A CA 1
ATOM 704 C C . ALA A 1 89 ? 0.554 -7.602 10.934 1.00 93.56 89 ALA A C 1
ATOM 706 O O . ALA A 1 89 ? -0.267 -8.417 11.341 1.00 93.56 89 ALA A O 1
ATOM 707 N N . ARG A 1 90 ? 1.781 -7.506 11.468 1.00 92.31 90 ARG A N 1
ATOM 708 C CA . ARG A 1 90 ? 2.248 -8.332 12.596 1.00 92.31 90 ARG A CA 1
ATOM 709 C C . ARG A 1 90 ? 1.534 -7.995 13.909 1.00 92.31 90 ARG A C 1
ATOM 711 O O . ARG A 1 90 ? 1.189 -8.897 14.664 1.00 92.31 90 ARG A O 1
ATOM 718 N N . GLY A 1 91 ? 1.335 -6.707 14.193 1.00 91.12 91 GLY A N 1
ATOM 719 C CA . GLY A 1 91 ? 0.762 -6.235 15.458 1.00 91.12 91 GLY A CA 1
ATOM 720 C C . GLY A 1 91 ? -0.768 -6.225 15.528 1.00 91.12 91 GLY A C 1
ATOM 721 O O . GLY A 1 91 ? -1.304 -6.071 16.621 1.00 91.12 91 GLY A O 1
ATOM 722 N N . THR A 1 92 ? -1.461 -6.335 14.387 1.00 93.94 92 THR A N 1
ATOM 723 C CA . THR A 1 92 ? -2.933 -6.319 14.244 1.00 93.94 92 THR A CA 1
ATOM 724 C C . THR A 1 92 ? -3.646 -5.392 15.247 1.00 93.94 92 THR A C 1
ATOM 726 O O . THR A 1 92 ? -4.423 -5.868 16.081 1.00 93.94 92 THR A O 1
ATOM 729 N N . PRO A 1 93 ? -3.360 -4.075 15.239 1.00 94.06 93 PRO A N 1
ATOM 730 C CA . PRO A 1 93 ? -3.911 -3.160 16.230 1.00 94.06 93 PRO A CA 1
ATOM 731 C C . PRO A 1 93 ? -5.435 -3.058 16.094 1.00 94.06 93 PRO A C 1
ATOM 733 O O . PRO A 1 93 ? -5.954 -2.718 15.035 1.00 94.06 93 PRO A O 1
ATOM 736 N N . THR A 1 94 ? -6.148 -3.303 17.192 1.00 93.31 94 THR A N 1
ATOM 737 C CA . THR A 1 94 ? -7.615 -3.175 17.280 1.00 93.31 94 THR A CA 1
ATOM 738 C C . THR A 1 94 ? -8.073 -1.784 17.713 1.00 93.31 94 THR A C 1
ATOM 740 O O . THR A 1 94 ? -9.260 -1.483 17.691 1.00 93.31 94 THR A O 1
ATOM 743 N N . THR A 1 95 ? -7.140 -0.930 18.138 1.00 95.81 95 THR A N 1
ATOM 744 C CA . THR A 1 95 ? -7.423 0.428 18.611 1.00 95.81 95 THR A CA 1
ATOM 745 C C . THR A 1 95 ? -6.568 1.440 17.862 1.00 95.81 95 THR A C 1
ATOM 747 O O . THR A 1 95 ? -5.405 1.175 17.546 1.00 95.81 95 THR A O 1
ATOM 750 N N . VAL A 1 96 ? -7.116 2.640 17.650 1.00 95.12 96 VAL A N 1
ATOM 751 C CA . VAL A 1 96 ? -6.410 3.762 17.005 1.00 95.12 96 VAL A CA 1
ATOM 752 C C . VAL A 1 96 ? -5.113 4.093 17.743 1.00 95.12 96 VAL A C 1
ATOM 754 O O . VAL A 1 96 ? -4.063 4.254 17.127 1.00 95.12 96 VAL A O 1
ATOM 757 N N . ARG A 1 97 ? -5.146 4.103 19.081 1.00 94.50 97 ARG A N 1
ATOM 758 C CA . ARG A 1 97 ? -3.950 4.344 19.900 1.00 94.50 97 ARG A CA 1
ATOM 759 C C . ARG A 1 97 ? -2.859 3.299 19.647 1.00 94.50 97 ARG A C 1
ATOM 761 O O . ARG A 1 97 ? -1.689 3.659 19.556 1.00 94.50 97 ARG A O 1
ATOM 768 N N . GLY A 1 98 ? -3.237 2.025 19.513 1.00 93.50 98 GLY A N 1
ATOM 769 C CA . GLY A 1 98 ? -2.306 0.947 19.178 1.00 93.50 98 GLY A CA 1
ATOM 770 C C . GLY A 1 98 ? -1.688 1.123 17.791 1.00 93.50 98 GLY A C 1
ATOM 771 O O . GLY A 1 98 ? -0.479 0.970 17.635 1.00 93.50 98 GLY A O 1
ATOM 772 N N . LEU A 1 99 ? -2.492 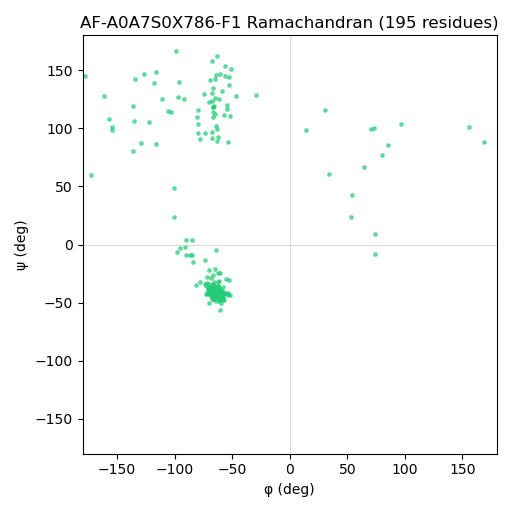1.524 16.801 1.00 95.00 99 LEU A N 1
ATOM 773 C CA . LEU A 1 99 ? -2.012 1.810 15.448 1.00 95.00 99 LEU A CA 1
ATOM 774 C C . LEU A 1 99 ? -0.989 2.956 15.439 1.00 95.00 99 LEU A C 1
ATOM 776 O O . LEU A 1 99 ? 0.093 2.813 14.870 1.00 95.00 99 LEU A O 1
ATOM 780 N N . LEU A 1 100 ? -1.297 4.070 16.107 1.00 94.38 100 LEU A N 1
ATOM 781 C CA . LEU A 1 100 ? -0.405 5.231 16.172 1.00 94.38 100 LEU A CA 1
ATOM 782 C C . LEU A 1 100 ? 0.907 4.917 16.906 1.00 94.38 100 LEU A C 1
ATOM 784 O O . LEU A 1 100 ? 1.974 5.359 16.476 1.00 94.38 100 LEU A O 1
ATOM 788 N N . ALA A 1 101 ? 0.850 4.100 17.962 1.00 93.94 101 ALA A N 1
ATOM 789 C CA . ALA A 1 101 ? 2.041 3.637 18.671 1.00 93.94 101 ALA A CA 1
ATOM 790 C C . ALA A 1 101 ? 2.970 2.801 17.768 1.00 93.94 101 ALA A C 1
ATOM 792 O O . ALA A 1 101 ? 4.193 2.924 17.852 1.00 93.94 101 ALA A O 1
ATOM 793 N N . LEU A 1 102 ? 2.408 1.986 16.867 1.00 92.69 102 LEU A N 1
ATOM 794 C CA . LEU A 1 102 ? 3.180 1.226 15.878 1.00 92.69 102 LEU A CA 1
ATOM 795 C C . LEU A 1 102 ? 3.728 2.114 14.753 1.00 92.69 102 LEU A C 1
ATOM 797 O O . LEU A 1 102 ? 4.822 1.847 14.251 1.00 92.69 102 LEU A O 1
ATOM 801 N N . ALA A 1 103 ? 2.989 3.157 14.368 1.00 90.44 103 ALA A N 1
ATOM 802 C CA . ALA A 1 103 ? 3.372 4.075 13.300 1.00 90.44 103 ALA A CA 1
ATOM 803 C C . ALA A 1 103 ? 4.526 5.008 13.671 1.00 90.44 103 ALA A C 1
ATOM 805 O O . ALA A 1 103 ? 5.262 5.418 12.780 1.00 90.44 103 ALA A O 1
ATOM 806 N N . ARG A 1 104 ? 4.707 5.337 14.960 1.00 91.81 104 ARG A N 1
ATOM 807 C CA . ARG A 1 104 ? 5.814 6.184 15.458 1.00 91.81 104 ARG A CA 1
ATOM 808 C C . ARG A 1 104 ? 5.943 7.540 14.742 1.00 91.81 104 ARG A C 1
ATOM 810 O O . ARG A 1 104 ? 7.020 8.121 14.715 1.00 91.81 104 ARG A O 1
ATOM 817 N N . GLY A 1 105 ? 4.857 8.034 14.146 1.00 87.31 105 GLY A N 1
ATOM 818 C CA . GLY A 1 105 ? 4.858 9.269 13.355 1.00 87.31 105 GLY A CA 1
ATOM 819 C C . GLY A 1 105 ? 5.521 9.163 11.974 1.00 87.31 105 GLY A C 1
ATOM 820 O O . GLY A 1 105 ? 5.685 10.187 11.324 1.00 87.31 105 GLY A O 1
ATOM 821 N N . GLU A 1 106 ? 5.875 7.962 11.501 1.00 87.50 106 GLU A N 1
ATOM 822 C CA . GLU A 1 106 ? 6.551 7.760 10.206 1.00 87.50 106 GLU A CA 1
ATOM 823 C C . GLU A 1 106 ? 5.671 8.127 8.996 1.00 87.50 106 GLU A C 1
ATOM 825 O O . GLU A 1 106 ? 6.196 8.467 7.941 1.00 87.50 106 GLU A O 1
ATOM 830 N N . ALA A 1 107 ? 4.343 8.048 9.132 1.00 89.19 107 ALA A N 1
ATOM 831 C CA . ALA A 1 107 ? 3.397 8.307 8.048 1.00 89.19 107 ALA A CA 1
ATOM 832 C C . ALA A 1 107 ? 2.234 9.198 8.535 1.00 89.19 107 ALA A C 1
ATOM 834 O O . ALA A 1 107 ? 1.348 8.712 9.250 1.00 89.19 107 ALA A O 1
ATOM 835 N N . PRO A 1 108 ? 2.192 10.492 8.158 1.00 90.88 108 PRO A N 1
ATOM 836 C CA . PRO A 1 108 ? 1.152 11.417 8.617 1.00 90.88 108 PRO A CA 1
ATOM 837 C C . PRO A 1 108 ? -0.238 11.039 8.084 1.00 90.88 108 PRO A C 1
ATOM 839 O O . PRO A 1 108 ? -1.237 11.194 8.789 1.00 90.88 108 PRO A O 1
ATOM 842 N N . LEU A 1 109 ? -0.309 10.463 6.879 1.00 93.19 109 LEU A N 1
ATOM 843 C CA . LEU A 1 109 ? -1.565 9.998 6.284 1.00 93.19 109 LEU A CA 1
ATOM 844 C C . LEU A 1 109 ? -2.173 8.819 7.053 1.00 93.19 109 LEU A C 1
ATOM 846 O O . LEU A 1 109 ? -3.389 8.757 7.222 1.00 93.19 109 LEU A O 1
ATOM 850 N N . VAL A 1 110 ? -1.348 7.936 7.619 1.00 93.12 110 VAL A N 1
ATOM 851 C CA . VAL A 1 110 ? -1.829 6.855 8.496 1.00 93.12 110 VAL A CA 1
ATOM 852 C C . VAL A 1 110 ? -2.465 7.420 9.763 1.00 93.12 110 VAL A C 1
ATOM 854 O O . VAL A 1 110 ? -3.471 6.893 10.231 1.00 93.12 110 VAL A O 1
ATOM 857 N N . ALA A 1 111 ? -1.920 8.511 10.310 1.00 92.88 111 ALA A N 1
ATOM 858 C CA . ALA A 1 111 ? -2.508 9.161 11.475 1.00 92.88 111 ALA A CA 1
ATOM 859 C C . ALA A 1 111 ? -3.852 9.828 11.142 1.00 92.88 111 ALA A C 1
ATOM 861 O O . ALA A 1 111 ? -4.826 9.649 11.880 1.00 92.88 111 ALA A O 1
ATOM 862 N N . LYS A 1 112 ? -3.922 10.521 9.998 1.00 94.75 112 LYS A N 1
ATOM 863 C CA . LYS A 1 112 ? -5.140 11.166 9.484 1.00 94.75 112 LYS A CA 1
ATOM 864 C C . LYS A 1 112 ? -6.277 10.164 9.251 1.00 94.75 112 LYS A C 1
ATOM 866 O O . LYS A 1 112 ? -7.408 10.433 9.637 1.00 94.75 112 LYS A O 1
ATOM 871 N N . HIS A 1 113 ? -5.971 9.000 8.678 1.00 95.12 113 HIS A N 1
ATOM 872 C CA . HIS A 1 113 ? -6.947 7.955 8.334 1.00 95.12 113 HIS A CA 1
ATOM 873 C C . HIS A 1 113 ? -6.984 6.801 9.348 1.00 95.12 113 HIS A C 1
ATOM 875 O O . HIS A 1 113 ? -7.387 5.682 9.038 1.00 95.12 113 HIS A O 1
ATOM 881 N N . SER A 1 114 ? -6.558 7.052 10.584 1.00 94.69 114 SER A N 1
ATOM 882 C CA . SER A 1 114 ? -6.333 5.992 11.571 1.00 94.69 114 SER A CA 1
ATOM 883 C C . SER A 1 114 ? -7.591 5.199 11.947 1.00 94.69 114 SER A C 1
ATOM 885 O O . SER A 1 114 ? -7.499 3.987 12.133 1.00 94.69 114 SER A O 1
ATOM 887 N N . ALA A 1 115 ? -8.760 5.844 12.019 1.00 95.56 115 ALA A N 1
ATOM 888 C CA . ALA A 1 115 ? -10.032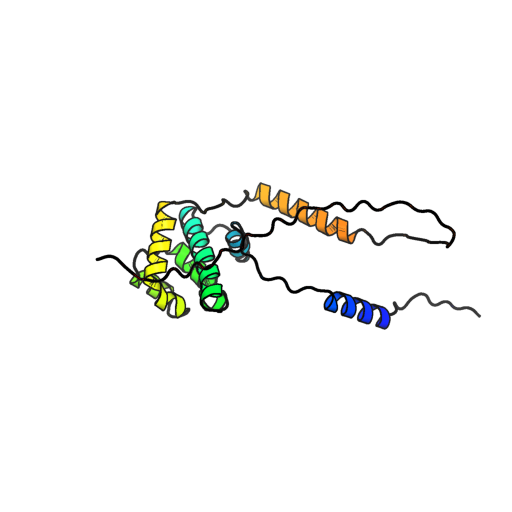 5.168 12.290 1.00 95.56 115 ALA A CA 1
ATOM 889 C C . ALA A 1 115 ? -10.404 4.178 11.172 1.00 95.56 115 ALA A C 1
ATOM 891 O O . ALA A 1 115 ? -10.644 3.003 11.435 1.00 95.56 115 ALA A O 1
ATOM 892 N N . GLU A 1 116 ? -10.335 4.628 9.918 1.00 96.31 116 GLU A N 1
ATOM 893 C CA . GLU A 1 116 ? -10.623 3.809 8.736 1.00 96.31 116 GLU A CA 1
ATOM 894 C C . GLU A 1 116 ? -9.697 2.587 8.653 1.00 96.31 116 GLU A C 1
ATOM 896 O O . GLU A 1 116 ? -10.136 1.471 8.372 1.00 96.31 116 GLU A O 1
ATOM 901 N N . ILE A 1 117 ? -8.408 2.782 8.944 1.00 96.00 117 ILE A N 1
ATOM 902 C CA . ILE A 1 117 ? -7.415 1.706 8.926 1.00 96.00 117 ILE A CA 1
ATOM 903 C C . ILE A 1 117 ? -7.743 0.643 9.980 1.00 96.00 117 ILE A C 1
ATOM 905 O O . ILE A 1 117 ? -7.681 -0.547 9.676 1.00 96.00 117 ILE A O 1
ATOM 909 N N . VAL A 1 118 ? -8.116 1.041 11.200 1.00 96.38 118 VAL A N 1
ATOM 910 C CA . VAL A 1 118 ? -8.507 0.091 12.256 1.00 96.38 118 VAL A CA 1
ATOM 911 C C . VAL A 1 118 ? -9.749 -0.704 11.848 1.00 96.38 118 VAL A C 1
ATOM 913 O O . VAL A 1 118 ? -9.776 -1.921 12.036 1.00 96.38 118 VAL A O 1
ATOM 916 N N . ASP A 1 119 ? -10.725 -0.065 11.203 1.00 96.44 119 ASP A N 1
ATOM 917 C CA . ASP A 1 119 ? -11.923 -0.745 10.700 1.00 96.44 119 ASP A CA 1
ATOM 918 C C . ASP A 1 119 ? -11.596 -1.747 9.581 1.00 96.44 119 ASP A C 1
ATOM 920 O O . ASP A 1 119 ? -12.146 -2.851 9.524 1.00 96.44 119 ASP A O 1
ATOM 924 N N . ILE A 1 120 ? -10.675 -1.397 8.678 1.00 95.75 120 ILE A N 1
ATOM 925 C CA . ILE A 1 120 ? -10.179 -2.306 7.634 1.00 95.75 120 ILE A CA 1
ATOM 926 C C . ILE A 1 120 ? -9.465 -3.504 8.259 1.00 95.75 120 ILE A C 1
ATOM 928 O O . ILE A 1 120 ? -9.724 -4.639 7.855 1.00 95.75 120 ILE A O 1
ATOM 932 N N . ILE A 1 121 ? -8.614 -3.271 9.262 1.00 95.56 121 ILE A N 1
ATOM 933 C CA . ILE A 1 121 ? -7.921 -4.338 9.990 1.00 95.56 121 ILE A CA 1
ATOM 934 C C . ILE A 1 121 ? -8.941 -5.260 10.652 1.00 95.56 121 ILE A C 1
ATOM 936 O O . ILE A 1 121 ? -8.844 -6.470 10.471 1.00 95.56 121 ILE A O 1
ATOM 940 N N . GLY A 1 122 ? -9.940 -4.713 11.352 1.00 94.38 122 GLY A N 1
ATOM 941 C CA . GLY A 1 122 ? -10.996 -5.489 12.007 1.00 94.38 122 GLY A CA 1
ATOM 942 C C . GLY A 1 122 ? -11.778 -6.372 11.032 1.00 94.38 122 GLY A C 1
ATOM 943 O O . GLY A 1 122 ? -11.985 -7.557 11.300 1.00 94.38 122 GLY A O 1
ATOM 944 N N . ARG A 1 123 ? -12.136 -5.834 9.860 1.00 94.44 123 ARG A N 1
ATOM 945 C CA . ARG A 1 123 ? -12.806 -6.602 8.798 1.00 94.44 123 ARG A CA 1
ATOM 946 C C . ARG A 1 123 ? -11.915 -7.698 8.220 1.00 94.44 123 ARG A C 1
ATOM 948 O O . ARG A 1 123 ? -12.358 -8.836 8.110 1.00 94.44 123 ARG A O 1
ATOM 955 N N . ALA A 1 124 ? -10.662 -7.391 7.891 1.00 92.94 124 ALA A N 1
ATOM 956 C CA . ALA A 1 124 ? -9.724 -8.372 7.341 1.00 92.94 124 ALA A CA 1
ATOM 957 C C . ALA A 1 124 ? -9.441 -9.513 8.332 1.00 92.94 124 ALA A C 1
ATOM 959 O O . ALA A 1 124 ? -9.380 -10.685 7.966 1.00 92.94 124 ALA A O 1
ATOM 960 N N . VAL A 1 125 ? -9.342 -9.16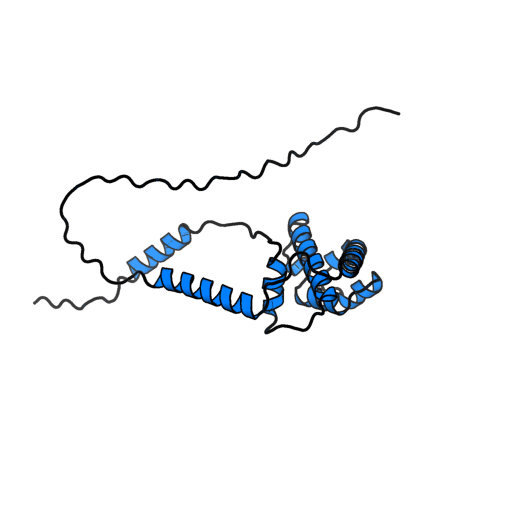0 9.612 1.00 92.31 125 VAL A N 1
ATOM 961 C CA . VAL A 1 125 ? -9.229 -10.088 10.732 1.00 92.31 125 VAL A CA 1
ATOM 962 C C . VAL A 1 125 ? -10.425 -11.040 10.814 1.00 92.31 125 VAL A C 1
ATOM 964 O O . VAL A 1 125 ? -10.213 -12.219 11.082 1.00 92.31 125 VAL A O 1
ATOM 967 N N . ALA A 1 126 ? -11.647 -10.538 10.621 1.00 92.12 126 ALA A N 1
ATOM 968 C CA . ALA A 1 126 ? -12.864 -11.342 10.692 1.00 92.12 126 ALA A CA 1
ATOM 969 C C . ALA A 1 126 ? -12.985 -12.321 9.515 1.00 92.12 126 ALA A C 1
ATOM 971 O O . ALA A 1 126 ? -13.478 -13.429 9.695 1.00 92.12 126 ALA A O 1
ATOM 972 N N . VAL A 1 127 ? -12.503 -11.931 8.329 1.00 90.94 127 VAL A N 1
ATOM 973 C CA . VAL A 1 127 ? -12.449 -12.812 7.150 1.00 90.94 127 VAL A CA 1
ATOM 974 C C . VAL A 1 127 ? -11.388 -13.903 7.325 1.00 90.94 127 VAL A C 1
ATOM 976 O O . VAL A 1 127 ? -11.606 -15.042 6.926 1.00 90.94 127 VAL A O 1
ATOM 979 N N . GLY A 1 128 ? -10.234 -13.574 7.913 1.00 84.62 128 GLY A N 1
ATOM 980 C CA . GLY A 1 128 ? -9.178 -14.542 8.237 1.00 84.62 128 GLY A CA 1
ATOM 981 C C . GLY A 1 128 ? -8.365 -15.058 7.042 1.00 84.62 128 GLY A C 1
ATOM 982 O O . GLY A 1 128 ? -7.340 -15.703 7.253 1.00 84.62 128 GLY A O 1
ATOM 983 N N . ALA A 1 129 ? -8.766 -14.732 5.809 1.00 86.88 129 ALA A N 1
ATOM 984 C CA . ALA A 1 129 ? -8.066 -15.081 4.577 1.00 86.88 129 ALA A CA 1
ATOM 985 C C . ALA A 1 129 ? -7.962 -13.871 3.617 1.00 86.88 129 ALA A C 1
ATOM 987 O O . ALA A 1 129 ? -8.889 -13.062 3.535 1.00 86.88 129 ALA A O 1
ATOM 988 N N . PRO A 1 130 ? -6.835 -13.713 2.896 1.00 83.12 130 PRO A N 1
ATOM 989 C CA . PRO A 1 130 ? -6.670 -12.728 1.840 1.00 83.12 130 PRO A CA 1
ATOM 990 C C . PRO A 1 130 ? -7.570 -13.065 0.639 1.00 83.12 130 PRO A C 1
ATOM 992 O O . PRO A 1 130 ? -7.945 -14.222 0.451 1.00 83.12 130 PRO A O 1
ATOM 995 N N . PRO A 1 131 ? -7.896 -12.066 -0.202 1.00 77.25 131 PRO A N 1
ATOM 996 C CA . PRO A 1 131 ? -8.876 -12.209 -1.283 1.00 77.25 131 PRO A CA 1
ATOM 997 C C . PRO A 1 131 ? -8.494 -13.249 -2.343 1.00 77.25 131 PRO A C 1
ATOM 999 O O . PRO A 1 131 ? -9.370 -13.882 -2.922 1.00 77.25 131 PRO A O 1
ATOM 1002 N N . VAL A 1 132 ? -7.200 -13.429 -2.604 1.00 81.69 132 VAL A N 1
ATOM 1003 C CA . VAL A 1 132 ? -6.676 -14.476 -3.484 1.00 81.69 132 VAL A CA 1
ATOM 1004 C C . VAL A 1 132 ? -5.482 -15.073 -2.773 1.00 81.69 132 VAL A C 1
ATOM 1006 O O . VAL A 1 132 ? -4.537 -14.349 -2.482 1.00 81.69 132 VAL A O 1
ATOM 1009 N N . LEU A 1 133 ? -5.521 -16.368 -2.469 1.00 77.31 133 LEU A N 1
ATOM 1010 C CA . LEU A 1 133 ? -4.367 -17.040 -1.887 1.00 77.31 133 LEU A CA 1
ATOM 1011 C C . LEU A 1 133 ? -3.239 -17.075 -2.930 1.00 77.31 133 LEU A C 1
ATOM 1013 O O . LEU A 1 133 ? -3.516 -17.378 -4.095 1.00 77.31 133 LEU A O 1
ATOM 1017 N N . PRO A 1 134 ? -1.986 -16.757 -2.560 1.00 72.00 134 PRO A N 1
ATOM 1018 C CA . PRO A 1 134 ? -0.887 -16.944 -3.485 1.00 72.00 134 PRO A CA 1
ATOM 1019 C C . PRO A 1 134 ? -0.778 -18.425 -3.867 1.00 72.00 134 PRO A C 1
ATOM 1021 O O . PRO A 1 134 ? -1.067 -19.284 -3.026 1.00 72.00 134 PRO A O 1
ATOM 1024 N N . PRO A 1 135 ? -0.368 -18.734 -5.110 1.00 68.50 135 PRO A N 1
ATOM 1025 C CA . PRO A 1 135 ? -0.036 -20.101 -5.469 1.00 68.50 135 PRO A CA 1
ATOM 1026 C C . PRO A 1 135 ? 0.985 -20.646 -4.466 1.00 68.50 135 PRO A C 1
ATOM 1028 O O . PRO A 1 135 ? 1.834 -19.913 -3.948 1.00 68.50 135 PRO A O 1
ATOM 1031 N N . SER A 1 136 ? 0.875 -21.929 -4.134 1.00 66.06 136 SER A N 1
ATOM 1032 C CA . SER A 1 136 ? 1.816 -22.559 -3.208 1.00 66.06 136 SER A CA 1
ATOM 1033 C C . SER A 1 136 ? 3.252 -22.381 -3.716 1.00 66.06 136 SER A C 1
ATOM 1035 O O . SER A 1 136 ? 3.480 -22.254 -4.918 1.00 66.06 136 SER A O 1
ATOM 1037 N N . ALA A 1 137 ? 4.252 -22.381 -2.829 1.00 62.06 137 ALA A N 1
ATOM 1038 C CA . ALA A 1 137 ? 5.650 -22.167 -3.228 1.00 62.06 137 ALA A CA 1
ATOM 1039 C C . ALA A 1 137 ? 6.112 -23.111 -4.364 1.00 62.06 137 ALA A C 1
ATOM 1041 O O . ALA A 1 137 ? 6.926 -22.718 -5.196 1.00 62.06 137 ALA A O 1
ATOM 1042 N N . SER A 1 138 ? 5.558 -24.329 -4.437 1.00 58.62 138 SER A N 1
ATOM 1043 C CA . SER A 1 138 ? 5.773 -25.282 -5.533 1.00 58.62 138 SER A CA 1
ATOM 1044 C C . SER A 1 138 ? 5.116 -24.862 -6.850 1.00 58.62 138 SER A C 1
ATOM 1046 O O . SER A 1 138 ? 5.727 -24.998 -7.908 1.00 58.62 138 SER A O 1
ATOM 1048 N N . GLU A 1 139 ? 3.897 -24.329 -6.803 1.00 64.94 139 GLU A N 1
ATOM 1049 C CA . GLU A 1 139 ? 3.180 -23.829 -7.982 1.00 64.94 139 GLU A CA 1
ATOM 1050 C C . GLU A 1 139 ? 3.788 -22.513 -8.480 1.00 64.94 139 GLU A C 1
ATOM 1052 O O . GLU A 1 139 ? 3.909 -22.302 -9.683 1.00 64.94 139 GLU A O 1
ATOM 1057 N N . GLU A 1 140 ? 4.251 -21.652 -7.570 1.00 58.38 140 GLU A N 1
ATOM 1058 C CA . GLU A 1 140 ? 4.970 -20.421 -7.904 1.00 58.38 140 GLU A CA 1
ATOM 1059 C C . GLU A 1 140 ? 6.354 -20.692 -8.487 1.00 58.38 140 GLU A C 1
ATOM 1061 O O . GLU A 1 140 ? 6.736 -20.026 -9.447 1.00 58.38 140 GLU A O 1
ATOM 1066 N N . ALA A 1 141 ? 7.105 -21.663 -7.957 1.00 58.16 141 ALA A N 1
ATOM 1067 C CA . ALA A 1 141 ? 8.379 -22.073 -8.544 1.00 58.16 141 ALA A CA 1
ATOM 1068 C C . ALA A 1 141 ? 8.179 -22.656 -9.950 1.00 58.16 141 ALA A C 1
ATOM 1070 O O . ALA A 1 141 ? 8.946 -22.333 -10.856 1.00 58.16 141 ALA A O 1
ATOM 1071 N N . ALA A 1 142 ? 7.118 -23.444 -10.157 1.00 58.59 142 ALA A N 1
ATOM 1072 C CA . ALA A 1 142 ? 6.744 -23.948 -11.475 1.00 58.59 142 ALA A CA 1
ATOM 1073 C C . ALA A 1 142 ? 6.345 -22.811 -12.438 1.00 58.59 142 ALA A C 1
ATOM 1075 O O . ALA A 1 142 ? 6.816 -22.777 -13.574 1.00 58.59 142 ALA A O 1
ATOM 1076 N N . ALA A 1 143 ? 5.550 -21.838 -11.985 1.00 61.22 143 ALA A N 1
ATOM 1077 C CA . ALA A 1 143 ? 5.138 -20.688 -12.792 1.00 61.22 143 ALA A CA 1
ATOM 1078 C C . ALA A 1 143 ? 6.302 -19.727 -13.101 1.00 61.22 143 ALA A C 1
ATOM 1080 O O . ALA A 1 143 ? 6.416 -19.228 -14.218 1.00 61.22 143 ALA A O 1
ATOM 1081 N N . ALA A 1 144 ? 7.202 -19.490 -12.141 1.00 58.59 144 ALA A N 1
ATOM 1082 C CA . ALA A 1 144 ? 8.400 -18.678 -12.334 1.00 58.59 144 ALA A CA 1
ATOM 1083 C C . ALA A 1 144 ? 9.416 -19.369 -13.256 1.00 58.59 144 ALA A C 1
ATOM 1085 O O . ALA A 1 144 ? 10.030 -18.697 -14.082 1.00 58.59 144 ALA A O 1
ATOM 1086 N N . ALA A 1 145 ? 9.560 -20.698 -13.170 1.00 53.72 145 ALA A N 1
ATOM 1087 C CA . ALA A 1 145 ? 10.362 -21.478 -14.111 1.00 53.72 145 ALA A CA 1
ATOM 1088 C C . ALA A 1 145 ? 9.771 -21.435 -15.530 1.00 53.72 145 ALA A C 1
ATOM 1090 O O . ALA A 1 145 ? 10.519 -21.263 -16.490 1.00 53.72 145 ALA A O 1
ATOM 1091 N N . ALA A 1 146 ? 8.442 -21.503 -15.667 1.00 57.28 146 ALA A N 1
ATOM 1092 C CA . ALA A 1 146 ? 7.761 -21.357 -16.953 1.00 57.28 146 ALA A CA 1
ATOM 1093 C C . ALA A 1 146 ? 7.944 -19.949 -17.554 1.00 57.28 146 ALA A C 1
ATOM 1095 O O . ALA A 1 146 ? 8.325 -19.825 -18.716 1.00 57.28 146 ALA A O 1
ATOM 1096 N N . ALA A 1 147 ? 7.777 -18.887 -16.758 1.00 58.25 147 ALA A N 1
ATOM 1097 C CA . ALA A 1 147 ? 7.986 -17.509 -17.210 1.00 58.25 147 ALA A CA 1
ATOM 1098 C C . ALA A 1 147 ? 9.463 -17.204 -17.534 1.00 58.25 147 ALA A C 1
ATOM 1100 O O . ALA A 1 147 ? 9.760 -16.463 -18.471 1.00 58.25 147 ALA A O 1
ATOM 1101 N N . ALA A 1 148 ? 10.411 -17.791 -16.794 1.00 54.38 148 ALA A N 1
ATOM 1102 C CA . ALA A 1 148 ? 11.838 -17.684 -17.093 1.00 54.38 148 ALA A CA 1
ATOM 1103 C C . ALA A 1 148 ? 12.217 -18.441 -18.378 1.00 54.38 148 ALA A C 1
ATOM 1105 O O . ALA A 1 148 ? 13.046 -17.948 -19.143 1.00 54.38 148 ALA A O 1
ATOM 1106 N N . ALA A 1 149 ? 11.590 -19.591 -18.648 1.00 53.56 149 ALA A N 1
ATOM 1107 C CA . ALA A 1 149 ? 11.752 -20.321 -19.903 1.00 53.56 149 ALA A CA 1
ATOM 1108 C C . ALA A 1 149 ? 11.192 -19.529 -21.100 1.00 53.56 149 ALA A C 1
ATOM 1110 O O . ALA A 1 149 ? 11.840 -19.453 -22.142 1.00 53.56 149 ALA A O 1
ATOM 1111 N N . GLU A 1 150 ? 10.048 -18.860 -20.938 1.00 51.50 150 GLU A N 1
ATOM 1112 C CA . GLU A 1 150 ? 9.450 -18.003 -21.971 1.00 51.50 150 GLU A CA 1
ATOM 1113 C C . GLU A 1 150 ? 10.295 -16.739 -22.241 1.00 51.50 150 GLU A C 1
ATOM 1115 O O . GLU A 1 150 ? 10.557 -16.377 -23.390 1.00 51.50 150 GLU A O 1
ATOM 1120 N N . ALA A 1 151 ? 10.827 -16.109 -21.188 1.00 52.69 151 ALA A N 1
ATOM 1121 C CA . ALA A 1 151 ? 11.739 -14.969 -21.303 1.00 52.69 151 ALA A CA 1
ATOM 1122 C C . ALA A 1 151 ? 13.133 -15.342 -21.849 1.00 52.69 151 ALA A C 1
ATOM 1124 O O . ALA A 1 151 ? 13.845 -14.468 -22.347 1.00 52.69 151 ALA A O 1
ATOM 1125 N N . ALA A 1 152 ? 13.543 -16.611 -21.751 1.00 51.03 152 ALA A N 1
ATOM 1126 C CA . ALA A 1 152 ? 14.746 -17.136 -22.397 1.00 51.03 152 ALA A CA 1
ATOM 1127 C C . ALA A 1 152 ? 14.492 -17.485 -23.874 1.00 51.03 152 ALA A C 1
ATOM 1129 O O . ALA A 1 152 ? 15.360 -17.238 -24.710 1.00 51.03 152 ALA A O 1
ATOM 1130 N N . ALA A 1 153 ? 13.293 -17.969 -24.217 1.00 49.69 153 ALA A N 1
ATOM 1131 C CA . ALA A 1 153 ? 12.894 -18.247 -25.597 1.00 49.69 153 ALA A CA 1
ATOM 1132 C C . ALA A 1 153 ? 12.836 -16.972 -26.460 1.00 49.69 153 ALA A C 1
ATOM 1134 O O . ALA A 1 153 ? 13.278 -16.993 -27.606 1.00 49.69 153 ALA A O 1
ATOM 1135 N N . SER A 1 154 ? 12.408 -15.833 -25.901 1.00 53.47 154 SER A N 1
ATOM 1136 C CA . SER A 1 154 ? 12.455 -14.537 -26.603 1.00 53.47 154 SER A CA 1
ATOM 1137 C C . SER A 1 154 ? 13.865 -13.937 -26.730 1.00 53.47 154 SER A C 1
ATOM 1139 O O . SER A 1 154 ? 14.070 -13.025 -27.526 1.00 53.47 154 SER A O 1
ATOM 1141 N N . ARG A 1 155 ? 14.856 -14.466 -25.994 1.00 48.78 155 ARG A N 1
ATOM 1142 C CA . ARG A 1 155 ? 16.284 -14.096 -26.097 1.00 48.78 155 ARG A CA 1
ATOM 1143 C C . ARG A 1 155 ? 17.105 -15.060 -26.962 1.00 48.78 155 ARG A C 1
ATOM 1145 O O . ARG A 1 155 ? 18.275 -14.790 -27.208 1.00 48.78 155 ARG A O 1
ATOM 1152 N N . GLY A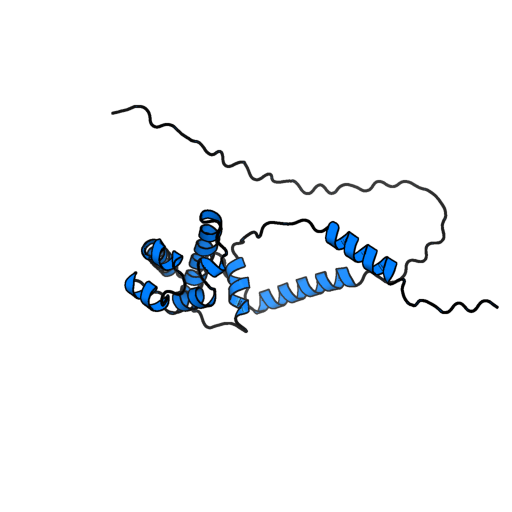 1 156 ? 16.515 -16.172 -27.409 1.00 33.06 156 GLY A N 1
ATOM 1153 C CA . GLY A 1 156 ? 17.170 -17.207 -28.220 1.00 33.06 156 GLY A CA 1
ATOM 1154 C C . GLY A 1 156 ? 17.073 -17.006 -29.737 1.00 33.06 156 GLY A C 1
ATOM 1155 O O . GLY A 1 156 ? 17.523 -17.862 -30.491 1.00 33.06 156 GLY A O 1
ATOM 1156 N N . GLY A 1 157 ? 16.485 -15.900 -30.197 1.00 37.00 157 GLY A N 1
ATOM 1157 C CA . GLY A 1 157 ? 16.243 -15.615 -31.611 1.00 37.00 157 GLY A CA 1
ATOM 1158 C C . GLY A 1 157 ? 17.245 -14.655 -32.249 1.00 37.00 157 GLY A C 1
ATOM 1159 O O . GLY A 1 157 ? 16.821 -13.722 -32.911 1.00 37.00 157 GLY A O 1
ATOM 1160 N N . GLU A 1 158 ? 18.551 -14.856 -32.077 1.00 36.25 158 GLU A N 1
ATOM 1161 C CA . GLU A 1 158 ? 19.553 -14.228 -32.954 1.00 36.25 158 GLU A CA 1
ATOM 1162 C C . GLU A 1 158 ? 20.618 -15.264 -33.324 1.00 36.25 158 GLU A C 1
ATOM 1164 O O . GLU A 1 158 ? 21.693 -15.362 -32.735 1.00 36.25 158 GLU A O 1
ATOM 1169 N N . GLY A 1 159 ? 20.270 -16.096 -34.305 1.00 28.61 159 GLY A N 1
ATOM 1170 C CA . GLY A 1 159 ? 21.152 -17.089 -34.898 1.00 28.61 159 GLY A CA 1
ATOM 1171 C C . GLY A 1 159 ? 20.718 -17.406 -36.324 1.00 28.61 159 GLY A C 1
ATOM 1172 O O . GLY A 1 159 ? 19.822 -18.215 -36.527 1.00 28.61 159 GLY A O 1
ATOM 1173 N N . GLY A 1 160 ? 21.389 -16.780 -37.295 1.00 32.75 160 GLY A N 1
ATOM 1174 C CA . GLY A 1 160 ? 21.508 -17.275 -38.670 1.00 32.75 160 GLY A CA 1
ATOM 1175 C C . GLY A 1 160 ? 20.371 -16.925 -39.632 1.00 32.75 160 GLY A C 1
ATOM 1176 O O . GLY A 1 160 ? 19.497 -17.743 -39.888 1.00 32.75 160 GLY A O 1
ATOM 1177 N N . GLY A 1 161 ? 20.455 -15.750 -40.259 1.00 24.08 161 GLY A N 1
ATOM 1178 C CA . GLY A 1 161 ? 19.686 -15.411 -41.458 1.00 24.08 161 GLY A CA 1
ATOM 1179 C C . GLY A 1 161 ? 20.605 -14.858 -42.542 1.00 24.08 161 GLY A C 1
ATOM 1180 O O . GLY A 1 161 ? 20.804 -13.651 -42.625 1.00 24.08 161 GLY A O 1
ATOM 1181 N N . ALA A 1 162 ? 21.184 -15.744 -43.355 1.00 28.48 162 ALA A N 1
ATOM 1182 C CA . ALA A 1 162 ? 21.706 -15.371 -44.663 1.00 28.48 162 ALA A CA 1
ATOM 1183 C C . ALA A 1 162 ? 20.509 -15.070 -45.574 1.00 28.48 162 ALA A C 1
ATOM 1185 O O . ALA A 1 162 ? 19.644 -15.926 -45.747 1.00 28.48 162 ALA A O 1
ATOM 1186 N N . VAL A 1 163 ? 20.455 -13.866 -46.143 1.00 32.09 163 VAL A N 1
ATOM 1187 C CA . VAL A 1 163 ? 19.478 -13.514 -47.177 1.00 32.09 163 VAL A CA 1
ATOM 1188 C C . VAL A 1 163 ? 20.244 -13.060 -48.411 1.00 32.09 163 VAL A C 1
ATOM 1190 O O . VAL A 1 163 ? 20.811 -11.972 -48.450 1.00 32.09 163 VAL A O 1
ATOM 1193 N N . THR A 1 164 ? 20.276 -13.937 -49.410 1.00 30.44 164 THR A N 1
ATOM 1194 C CA . THR A 1 164 ? 20.447 -13.579 -50.818 1.00 30.44 164 THR A CA 1
ATOM 1195 C C . THR A 1 164 ? 19.132 -12.988 -51.315 1.00 30.44 164 THR A C 1
ATOM 1197 O O . THR A 1 164 ? 18.075 -13.586 -51.108 1.00 30.44 164 THR A O 1
ATOM 1200 N N . GLU A 1 165 ? 19.190 -11.824 -51.955 1.00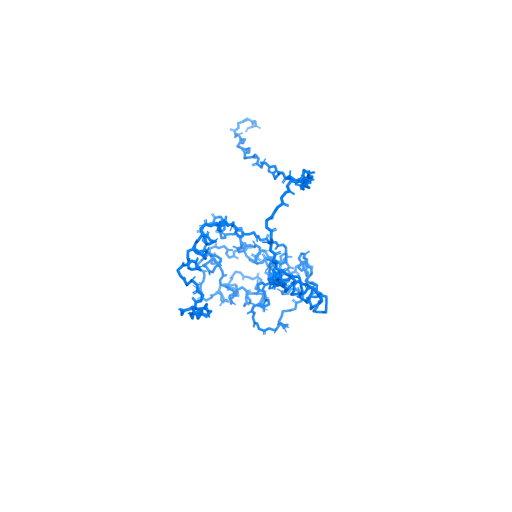 30.91 165 GLU A N 1
ATOM 1201 C CA . GLU A 1 165 ? 18.029 -11.178 -52.569 1.00 30.91 165 GLU A CA 1
ATOM 1202 C C . GLU A 1 165 ? 17.463 -11.994 -53.740 1.00 30.91 165 GLU A C 1
ATOM 1204 O O . GLU A 1 165 ? 18.215 -12.528 -54.557 1.00 30.91 165 GLU A O 1
ATOM 1209 N N . GLY A 1 166 ? 16.132 -12.005 -53.868 1.00 25.50 166 GLY A N 1
ATOM 1210 C CA . GLY A 1 166 ? 15.463 -12.329 -55.127 1.00 25.50 166 GLY A CA 1
ATOM 1211 C C . GLY A 1 166 ? 14.034 -12.859 -54.995 1.00 25.50 166 GLY A C 1
ATOM 1212 O O . GLY A 1 166 ? 13.844 -14.051 -54.802 1.00 25.50 166 GLY A O 1
ATOM 1213 N N . GLY A 1 167 ? 13.046 -11.986 -55.234 1.00 25.56 167 GLY A N 1
ATOM 1214 C CA . GLY A 1 167 ? 11.795 -12.361 -55.914 1.00 25.56 167 GLY A CA 1
ATOM 1215 C C . GLY A 1 167 ? 10.559 -12.709 -55.070 1.00 25.56 167 GLY A C 1
ATOM 1216 O O . GLY A 1 167 ? 10.431 -13.814 -54.571 1.00 25.56 167 GLY A O 1
ATOM 1217 N N . SER A 1 168 ? 9.621 -11.751 -55.020 1.00 35.22 168 SER A N 1
ATOM 1218 C CA . SER A 1 168 ? 8.161 -11.892 -55.225 1.00 35.22 168 SER A CA 1
ATOM 1219 C C . SER A 1 168 ? 7.464 -13.208 -54.836 1.00 35.22 168 SER A C 1
ATOM 1221 O O . SER A 1 168 ? 7.594 -14.184 -55.559 1.00 35.22 168 SER A O 1
ATOM 1223 N N . GLU A 1 169 ? 6.552 -13.161 -53.855 1.00 29.16 169 GLU A N 1
ATOM 1224 C CA . GLU A 1 169 ? 5.110 -13.432 -54.054 1.00 29.16 169 GLU A CA 1
ATOM 1225 C C . GLU A 1 169 ? 4.309 -13.239 -52.748 1.00 29.16 169 GLU A C 1
ATOM 1227 O O . GLU A 1 169 ? 4.771 -13.463 -51.633 1.00 29.16 169 GLU A O 1
ATOM 1232 N N . THR A 1 170 ? 3.086 -12.747 -52.910 1.00 40.53 170 THR A N 1
ATOM 1233 C CA . THR A 1 170 ? 2.079 -12.427 -51.890 1.00 40.53 170 THR A CA 1
ATOM 1234 C C . THR A 1 170 ? 1.661 -13.604 -51.002 1.00 40.53 170 THR A C 1
ATOM 1236 O O . THR A 1 170 ? 1.157 -14.595 -51.522 1.00 40.53 170 THR A O 1
ATOM 1239 N N . GLN A 1 171 ? 1.635 -13.417 -49.671 1.00 30.53 171 GLN A N 1
ATOM 1240 C CA . GLN A 1 171 ? 0.652 -14.101 -48.814 1.00 30.53 171 GLN A CA 1
ATOM 1241 C C . GLN A 1 171 ? 0.343 -13.359 -47.493 1.00 30.53 171 GLN A C 1
ATOM 1243 O O . GLN A 1 171 ? 1.088 -13.384 -46.523 1.00 30.53 171 GLN A O 1
ATOM 1248 N N . LYS A 1 172 ? -0.803 -12.669 -47.512 1.00 37.69 172 LYS A N 1
ATOM 1249 C CA . LYS A 1 172 ? -1.799 -12.447 -46.444 1.00 37.69 172 LYS A CA 1
ATOM 1250 C C . LYS A 1 172 ? -1.367 -12.793 -44.996 1.00 37.69 172 LYS A C 1
ATOM 1252 O O . LYS A 1 172 ? -1.540 -13.927 -44.558 1.00 37.69 172 LYS A O 1
ATOM 1257 N N . LEU A 1 173 ? -0.949 -11.795 -44.208 1.00 31.67 173 LEU A N 1
ATOM 1258 C CA . LEU A 1 173 ? -0.960 -11.918 -42.745 1.00 31.67 173 LEU A CA 1
ATOM 1259 C C . LEU A 1 173 ? -2.380 -11.681 -42.224 1.00 31.67 173 LEU A C 1
ATOM 1261 O O . LEU A 1 173 ? -2.946 -10.596 -42.360 1.00 31.67 173 LEU A O 1
ATOM 1265 N N . ALA A 1 174 ? -2.949 -12.726 -41.633 1.00 28.14 174 ALA A N 1
ATOM 1266 C CA . ALA A 1 174 ? -4.166 -12.652 -40.852 1.00 28.14 174 ALA A CA 1
ATOM 1267 C C . ALA A 1 174 ? -3.910 -11.839 -39.574 1.00 28.14 174 ALA A C 1
ATOM 1269 O O . ALA A 1 174 ? -3.110 -12.219 -38.721 1.00 28.14 174 ALA A O 1
ATOM 1270 N N . THR A 1 175 ? -4.625 -10.728 -39.438 1.00 30.77 175 THR A N 1
ATOM 1271 C CA . THR A 1 175 ? -4.882 -10.074 -38.158 1.00 30.77 175 THR A CA 1
ATOM 1272 C C . THR A 1 175 ? -5.554 -11.079 -37.222 1.00 30.77 175 THR A C 1
ATOM 1274 O O . THR A 1 175 ? -6.710 -11.442 -37.433 1.00 30.77 175 THR A O 1
ATOM 1277 N N . VAL A 1 176 ? -4.858 -11.511 -36.168 1.00 31.16 176 VAL A N 1
ATOM 1278 C CA . VAL A 1 176 ? -5.531 -12.030 -34.972 1.00 31.16 176 VAL A CA 1
ATOM 1279 C C . VAL A 1 176 ? -5.979 -10.812 -34.176 1.00 31.16 176 VAL A C 1
ATOM 1281 O O . VAL A 1 176 ? -5.207 -10.191 -33.450 1.00 31.16 176 VAL A O 1
ATOM 1284 N N . ALA A 1 177 ? -7.237 -10.436 -34.387 1.00 36.56 177 ALA A N 1
ATOM 1285 C CA . ALA A 1 177 ? -7.955 -9.542 -33.502 1.00 36.56 177 ALA A CA 1
ATOM 1286 C C . ALA A 1 177 ? -8.148 -10.264 -32.162 1.00 36.56 177 ALA A C 1
ATOM 1288 O O . ALA A 1 177 ? -8.858 -11.266 -32.092 1.00 36.56 177 ALA A O 1
ATOM 1289 N N . VAL A 1 178 ? -7.514 -9.757 -31.108 1.00 32.62 178 VAL A N 1
ATOM 1290 C CA . VAL A 1 178 ? -7.929 -10.031 -29.729 1.00 32.62 178 VAL A CA 1
ATOM 1291 C C . VAL A 1 178 ? -8.799 -8.842 -29.312 1.00 32.62 178 VAL A C 1
ATOM 1293 O O . VAL A 1 178 ? -8.388 -7.700 -29.535 1.00 32.62 178 VAL A O 1
ATOM 1296 N N . PRO A 1 179 ? -10.024 -9.079 -28.815 1.00 32.75 179 PRO A N 1
ATOM 1297 C CA . PRO A 1 179 ? -11.040 -8.045 -28.684 1.00 32.75 179 PRO A CA 1
ATOM 1298 C C . PRO A 1 179 ? -10.639 -7.010 -27.631 1.00 32.75 179 PRO A C 1
ATOM 1300 O O . PRO A 1 179 ? -10.285 -7.356 -26.505 1.00 32.75 179 PRO A O 1
ATOM 1303 N N . GLU A 1 180 ? -10.730 -5.729 -27.993 1.00 35.03 180 GLU A N 1
ATOM 1304 C CA . GLU A 1 180 ? -10.812 -4.652 -27.011 1.00 35.03 180 GLU A CA 1
ATOM 1305 C C . GLU A 1 180 ? -12.103 -4.827 -26.203 1.00 35.03 180 GLU A C 1
ATOM 1307 O O . GLU A 1 180 ? -13.183 -4.411 -26.628 1.00 35.03 180 GLU A O 1
ATOM 1312 N N . GLU A 1 181 ? -12.005 -5.394 -25.003 1.00 36.72 181 GLU A N 1
ATOM 1313 C CA . GLU A 1 181 ? -12.977 -5.064 -23.969 1.00 36.72 181 GLU A CA 1
ATOM 1314 C C . GLU A 1 181 ? -12.676 -3.651 -23.471 1.00 36.72 181 GLU A C 1
ATOM 1316 O O . GLU A 1 181 ? -11.815 -3.413 -22.624 1.00 36.72 181 GLU A O 1
ATOM 1321 N N . ARG A 1 182 ? -13.398 -2.688 -24.048 1.00 38.62 182 ARG A N 1
ATOM 1322 C CA . ARG A 1 182 ? -13.518 -1.330 -23.518 1.00 38.62 182 ARG A CA 1
ATOM 1323 C C . ARG A 1 182 ? -14.001 -1.418 -22.066 1.00 38.62 182 ARG A C 1
ATOM 1325 O O . ARG A 1 182 ? -15.125 -1.884 -21.859 1.00 38.62 182 ARG A O 1
ATOM 1332 N N . PRO A 1 183 ? -13.264 -0.915 -21.060 1.00 38.97 183 PRO A N 1
ATOM 1333 C CA . PRO A 1 183 ? -13.886 -0.681 -19.773 1.00 38.97 183 PRO A CA 1
ATOM 1334 C C . PRO A 1 183 ? -14.927 0.423 -19.962 1.00 38.97 183 PRO A C 1
ATOM 1336 O O . PRO A 1 183 ? -14.620 1.533 -20.404 1.00 38.97 183 PRO A O 1
ATOM 1339 N N . ALA A 1 184 ? -16.181 0.074 -19.678 1.00 31.50 184 ALA A N 1
ATOM 1340 C CA . ALA A 1 184 ? -17.297 0.995 -19.636 1.00 31.50 184 ALA A CA 1
ATOM 1341 C C . ALA A 1 184 ? -16.901 2.243 -18.841 1.00 31.50 184 ALA A C 1
ATOM 1343 O O . ALA A 1 184 ? -16.421 2.152 -17.709 1.00 31.50 184 ALA A O 1
ATOM 1344 N N . ALA A 1 185 ? -17.110 3.410 -19.447 1.00 30.72 185 ALA A N 1
ATOM 1345 C CA . ALA A 1 185 ? -17.102 4.669 -18.733 1.00 30.72 185 ALA A CA 1
ATOM 1346 C C . ALA A 1 185 ? -18.057 4.538 -17.539 1.00 30.72 185 ALA A C 1
ATOM 1348 O O . ALA A 1 185 ? -19.272 4.437 -17.715 1.00 30.72 185 ALA A O 1
ATOM 1349 N N . VAL A 1 186 ? -17.509 4.519 -16.324 1.00 35.59 186 VAL A N 1
ATOM 1350 C CA . VAL A 1 186 ? -18.298 4.771 -15.124 1.00 35.59 186 VAL A CA 1
ATOM 1351 C C . VAL A 1 186 ? -18.701 6.235 -15.216 1.00 35.59 186 VAL A C 1
ATOM 1353 O O . VAL A 1 186 ? -17.916 7.141 -14.943 1.00 35.59 186 VAL A O 1
ATOM 1356 N N . ALA A 1 187 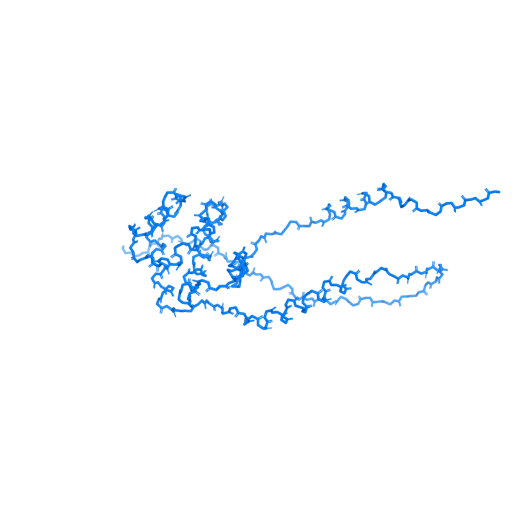? -19.915 6.450 -15.713 1.00 28.95 187 AL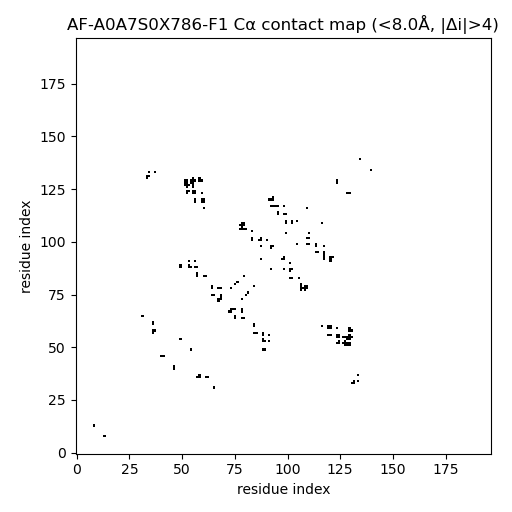A A N 1
ATOM 1357 C CA . ALA A 1 187 ? -20.567 7.739 -15.728 1.00 28.95 187 ALA A CA 1
ATOM 1358 C C . ALA A 1 187 ? -20.594 8.284 -14.297 1.00 28.95 187 ALA A C 1
ATOM 1360 O O . ALA A 1 187 ? -21.217 7.708 -13.404 1.00 28.95 187 ALA A O 1
ATOM 1361 N N . VAL A 1 188 ? -19.918 9.412 -14.088 1.00 31.61 188 VAL A N 1
ATOM 1362 C CA . VAL A 1 188 ? -20.144 10.266 -12.926 1.00 31.61 188 VAL A CA 1
ATOM 1363 C C . VAL A 1 188 ? -21.545 10.852 -13.094 1.00 31.61 188 VAL A C 1
ATOM 1365 O O . VAL A 1 188 ? -21.739 11.865 -13.761 1.00 31.61 188 VAL A O 1
ATOM 1368 N N . ALA A 1 189 ? -22.544 10.175 -12.534 1.00 28.56 189 ALA A N 1
ATOM 1369 C CA . ALA A 1 189 ? -23.876 10.728 -12.374 1.00 28.56 189 ALA A CA 1
ATOM 1370 C C . ALA A 1 189 ? -23.858 11.677 -11.169 1.00 28.56 189 ALA A C 1
ATOM 1372 O O . ALA A 1 189 ? -24.085 11.283 -10.027 1.00 28.56 189 ALA A O 1
ATOM 1373 N N . ALA A 1 190 ? -23.578 12.948 -11.449 1.00 34.31 190 ALA A N 1
ATOM 1374 C CA . ALA A 1 190 ? -24.050 14.044 -10.624 1.00 34.31 190 ALA A CA 1
ATOM 1375 C C . ALA A 1 190 ? -25.586 14.063 -10.710 1.00 34.31 190 ALA A C 1
ATOM 1377 O O . ALA A 1 190 ? -26.152 14.506 -11.707 1.00 34.31 190 ALA A O 1
ATOM 1378 N N . ALA A 1 191 ? -26.260 13.544 -9.684 1.00 30.80 191 ALA A N 1
ATOM 1379 C CA . ALA A 1 191 ? -27.698 13.705 -9.511 1.00 30.80 191 ALA A CA 1
ATOM 1380 C C . ALA A 1 191 ? -27.945 14.762 -8.435 1.00 30.80 191 ALA A C 1
ATOM 1382 O O . ALA A 1 191 ? -27.584 14.606 -7.269 1.00 30.80 191 ALA A O 1
ATOM 1383 N N . ALA A 1 192 ? -28.524 15.864 -8.897 1.00 34.03 192 ALA A N 1
ATOM 1384 C CA . ALA A 1 192 ? -28.957 17.003 -8.123 1.00 34.03 192 ALA A CA 1
ATOM 1385 C C . ALA A 1 192 ? -29.875 16.606 -6.957 1.00 34.03 192 ALA A C 1
ATOM 1387 O O . ALA A 1 192 ? -30.816 15.828 -7.104 1.00 34.03 192 ALA A O 1
ATOM 1388 N N . SER A 1 193 ? -29.621 17.239 -5.815 1.00 38.22 193 SER A N 1
ATOM 1389 C CA . SER A 1 193 ? -30.601 17.438 -4.756 1.00 38.22 193 SER A CA 1
ATOM 1390 C C . SER A 1 193 ? -31.689 18.384 -5.270 1.00 38.22 193 SER A C 1
ATOM 1392 O O . SER A 1 193 ? -31.424 19.567 -5.479 1.00 38.22 193 SER A O 1
ATOM 1394 N N . ALA A 1 194 ? -32.896 17.862 -5.499 1.00 37.28 194 ALA A N 1
ATOM 1395 C CA . ALA A 1 194 ? -34.132 18.638 -5.510 1.00 37.28 194 ALA A CA 1
ATOM 1396 C C . ALA A 1 194 ? -35.355 17.718 -5.336 1.00 37.28 194 ALA A C 1
ATOM 1398 O O . ALA A 1 194 ? -35.550 16.784 -6.106 1.00 37.28 194 ALA A O 1
ATOM 1399 N N . ALA A 1 195 ? -36.192 18.079 -4.356 1.00 40.03 195 ALA A N 1
ATOM 1400 C CA . ALA A 1 195 ? -37.574 17.648 -4.114 1.00 40.03 195 ALA A CA 1
ATOM 1401 C C . ALA A 1 195 ? -37.813 16.218 -3.576 1.00 40.03 195 ALA A C 1
ATOM 1403 O O . ALA A 1 195 ? -37.916 15.261 -4.336 1.00 40.03 195 ALA A O 1
ATOM 1404 N N . ASN A 1 196 ? -38.053 16.092 -2.259 1.00 40.34 196 ASN A N 1
ATOM 1405 C CA . ASN A 1 196 ? -39.417 15.967 -1.699 1.00 40.34 196 ASN A CA 1
ATOM 1406 C C . ASN A 1 196 ? -39.405 15.566 -0.199 1.00 40.34 196 ASN A C 1
ATOM 1408 O O . ASN A 1 196 ? -39.449 14.376 0.117 1.00 40.34 196 ASN A O 1
ATOM 1412 N N . ARG A 1 197 ? -39.351 16.551 0.709 1.00 36.84 197 ARG A N 1
ATOM 1413 C CA . ARG A 1 197 ? -40.213 16.735 1.902 1.00 36.84 197 ARG A CA 1
ATOM 1414 C C . ARG A 1 197 ? -39.703 17.883 2.764 1.00 36.84 197 ARG A C 1
ATOM 1416 O O . ARG A 1 197 ? -38.479 17.932 2.999 1.00 36.84 197 ARG A O 1
#

InterPro domains:
  IPR002121 HRDC domain [PF00570] (54-121)
  IPR002121 HRDC domain [PS50967] (51-131)
  IPR002121 HRDC domain [SM00341] (51-131)
  IPR010997 HRDC-like superfamily [SSF47819] (42-130)
  IPR044876 HRDC domain superfamily [G3DSA:1.10.150.80] (36-128)
  IPR045092 Exosome complex exonuclease Rrp6-like [PTHR12124] (8-141)

pLDDT: mean 72.94, std 25.05, range [24.08, 97.31]

Mean predicted aligned error: 15.13 Å